Protein AF-A0A2R8AZM8-F1 (afdb_monomer)

Sequence (329 aa):
MWHAVDDGVVEADQLSRVIASFEKDDLIAIAQGFSEVEQPFSREVEIAMDALVATLVVDVIETANLWQPLLLKVLKRRPDLLETFDVERLTPSDAMDLISVASSPKTISNLMRRILSLPPSEDTSAKVAEHAELAFGRAIDLSISGGLAEGWEGMFKRMAGDILPHGIAMLAGDSDRAARGLSLLNFPMHGSPSATVWDEGLGDKVDDDLSWSRSTVDAYLLALCLRDEVAQRVPILVKTLPRLRYMAVNDILSPDARALLDKHLPSIGESWDLNKRMLKVLRRANRDAIDISTVISRLSLTEQELSYVFEEDDEKSNSFSLTRFFWPW

Mean predicted aligned error: 10.35 Å

pLDDT: mean 83.18, std 13.98, range [31.45, 95.88]

Radius of gyration: 30.64 Å; Cα contacts (8 Å, |Δi|>4): 350; chains: 1; bounding box: 77×32×99 Å

Nearest PDB structures (foldseek):
  8amz-assembly1_P  TM=2.548E-01  e=5.556E-01  Spinacia oleracea
  4g2v-assembly1_A  TM=2.244E-01  e=5.556E-01  Mus musculus
  4c0p-assembly3_C  TM=2.430E-01  e=1.081E+00  Homo sapiens
  4rxx-assembly1_A  TM=2.186E-01  e=2.019E+00  Homo sapiens

Secondary structure (DSSP, 8-state):
-HHHHHTT-S-HHHHHHHHHTS-HHHHHHHHHHHHT-PSPPPHHHHHHHHHHHHH--HHHHHHHT--HHHHHHHHHH-GGGGGTS-GGGS-HHHHHHHHTT--SHHHHHHHHHHHHTS---HHHHHHHHHTHHHHHHHHHHHHHTT-PPTTHHHHHHHTHHHHHHHHHHHTTT-HHHHHHHHHHTT---SSPPPHHHHHHHH---TT-TT-HHHHHHHHHHHHHHHHS-GGG-HHHHHHHHHHHHHHHHTT---HHHHHHHHHHSPP-TT---HHHHHHHHHHHHHHTT---HHHHHHH---HHHHHHHH--S-TT-----GGGSS---

Foldseek 3Di:
DVVCVVVVNADLVNLLVVLLPDDLVVLLVVQLVLQPDDDDDDPSNVSNLVSSLVNDAQVSCVVSVGDDVSSLVSCLVPVVRLLPHDLLPDDLVSLLVNCVRNPDPNSVLNSLLNNQLDADDPVSLVVCLVVVQSNLLSLLVCVLVVRGDPPQLVSLLVCVLVHQVPVLLSQADDLSSVLSSCVSNPLDQPNHDALVVNCVSHDDDPPCLADLSLLLSLLSSVLRCLVVDVQVPLVSLLRRVQSNLVCLVVVNHHPNSLVSLQVRFDDDPPDPRSNLSSLVSLLVCVVVVRDNVSNVVSNPDDPVSVCSSPDDPPPDDDDDDPVPPPDDD

Solvent-accessible surface area (backbone atoms only — not comparable to full-atom values): 18808 Å² total; per-residue (Å²): 115,70,73,47,46,78,74,66,75,53,50,72,69,56,54,30,53,55,55,63,67,52,52,70,69,54,51,25,54,50,52,42,54,61,56,70,58,76,82,82,74,54,73,65,56,48,53,52,50,51,33,45,48,75,60,65,49,55,70,43,54,64,71,41,64,50,45,67,71,60,46,50,55,31,45,68,75,39,38,78,46,52,72,78,46,74,57,85,79,48,53,58,70,54,34,56,62,45,48,80,56,41,83,45,73,70,35,39,50,50,34,44,46,48,42,48,47,39,68,71,46,74,70,58,47,55,53,42,58,79,39,39,65,68,42,48,58,43,48,36,54,23,51,76,71,70,46,46,27,70,65,48,50,69,49,43,40,73,41,32,80,77,33,55,88,63,44,47,70,75,24,38,81,39,47,61,54,29,29,47,44,37,55,38,29,61,61,63,75,77,94,48,78,54,39,64,60,48,55,68,36,34,59,84,67,93,90,43,80,81,42,46,31,35,36,29,45,35,30,51,45,50,45,33,25,65,73,70,43,55,78,89,34,49,74,56,45,48,62,34,47,42,46,49,45,57,28,54,78,69,72,58,52,25,72,66,17,48,53,45,41,68,71,60,44,62,86,60,80,93,58,91,49,64,60,60,26,55,43,48,54,52,23,52,39,44,76,71,70,35,89,49,65,72,39,54,73,65,51,76,66,53,73,70,53,49,46,61,34,69,58,70,94,57,98,80,67,83,82,81,75,75,79,67,80,83,57,88,130

Structure (mmCIF, N/CA/C/O backbone):
data_AF-A0A2R8AZM8-F1
#
_entry.id   AF-A0A2R8AZM8-F1
#
loop_
_atom_site.group_PDB
_atom_site.id
_atom_site.type_symbol
_atom_site.label_atom_id
_atom_site.label_alt_id
_atom_site.label_comp_id
_atom_site.label_asym_id
_atom_site.label_entity_id
_atom_site.label_seq_id
_atom_site.pdbx_PDB_ins_code
_atom_site.Cartn_x
_atom_site.Cartn_y
_atom_site.Cartn_z
_atom_site.occupancy
_atom_site.B_iso_or_equiv
_atom_site.auth_seq_id
_atom_site.auth_comp_id
_atom_site.auth_asym_id
_atom_site.auth_atom_id
_atom_site.pdbx_PDB_model_num
ATOM 1 N N . MET A 1 1 ? 31.591 3.231 -48.131 1.00 45.44 1 MET A N 1
ATOM 2 C CA . MET A 1 1 ? 30.291 3.829 -47.759 1.00 45.44 1 MET A CA 1
ATOM 3 C C . MET A 1 1 ? 30.498 5.185 -47.092 1.00 45.44 1 MET A C 1
ATOM 5 O O . MET A 1 1 ? 29.991 6.159 -47.617 1.00 45.44 1 MET A O 1
ATOM 9 N N . TRP A 1 2 ? 31.330 5.282 -46.049 1.00 42.66 2 TRP A N 1
ATOM 10 C CA . TRP A 1 2 ? 31.597 6.534 -45.318 1.00 42.66 2 TRP A CA 1
ATOM 11 C C . TRP A 1 2 ? 32.180 7.688 -46.160 1.00 42.66 2 TRP A C 1
ATOM 13 O O . TRP A 1 2 ? 31.681 8.801 -46.070 1.00 42.66 2 TRP A O 1
ATOM 23 N N . HIS A 1 3 ? 33.105 7.417 -47.091 1.00 42.06 3 HIS A N 1
ATOM 24 C CA . HIS A 1 3 ? 33.627 8.446 -48.012 1.00 42.06 3 HIS A CA 1
ATOM 25 C C . HIS A 1 3 ? 32.592 9.038 -48.990 1.00 42.06 3 HIS A C 1
ATOM 27 O O . HIS A 1 3 ? 32.802 10.125 -49.503 1.00 42.06 3 HIS A O 1
ATOM 33 N N . ALA A 1 4 ? 31.467 8.359 -49.252 1.00 48.62 4 ALA A N 1
ATOM 34 C CA . ALA A 1 4 ? 30.410 8.897 -50.119 1.00 48.62 4 ALA A CA 1
ATOM 35 C C . ALA A 1 4 ? 29.484 9.887 -49.384 1.00 48.62 4 ALA A C 1
ATOM 37 O O . ALA A 1 4 ? 28.744 10.634 -50.022 1.00 48.62 4 ALA A O 1
ATOM 38 N N . VAL A 1 5 ? 29.519 9.885 -48.048 1.00 45.94 5 VAL A N 1
ATOM 39 C CA . VAL A 1 5 ? 28.796 10.853 -47.214 1.00 45.94 5 VAL A CA 1
ATOM 40 C C . VAL A 1 5 ? 29.631 12.134 -47.040 1.00 45.94 5 VAL A C 1
ATOM 42 O O . VAL A 1 5 ? 29.060 13.219 -47.096 1.00 45.94 5 VAL A O 1
ATOM 45 N N . ASP A 1 6 ? 30.966 12.014 -46.957 1.00 42.25 6 ASP A N 1
ATOM 46 C CA . ASP A 1 6 ? 31.933 13.136 -46.912 1.00 42.25 6 ASP A CA 1
ATOM 47 C C . ASP A 1 6 ? 31.787 14.112 -48.100 1.00 42.25 6 ASP A C 1
ATOM 49 O O . ASP A 1 6 ? 31.860 15.328 -47.931 1.00 42.25 6 ASP A O 1
ATOM 53 N N . ASP A 1 7 ? 31.514 13.590 -49.300 1.00 49.97 7 ASP A N 1
ATOM 54 C CA . ASP A 1 7 ? 31.362 14.392 -50.524 1.00 49.97 7 ASP A CA 1
ATOM 55 C C . ASP A 1 7 ? 29.946 14.995 -50.700 1.00 49.97 7 ASP A C 1
ATOM 57 O O . ASP A 1 7 ? 29.653 15.615 -51.725 1.00 49.97 7 ASP A O 1
ATOM 61 N N . GLY A 1 8 ? 29.032 14.806 -49.737 1.00 49.78 8 GLY A N 1
ATOM 62 C CA . GLY A 1 8 ? 27.645 15.289 -49.819 1.00 49.78 8 GLY A CA 1
ATOM 63 C C . GLY A 1 8 ? 26.776 14.566 -50.859 1.00 49.78 8 GLY A C 1
ATOM 64 O O . GLY A 1 8 ? 25.727 15.077 -51.246 1.00 49.78 8 GLY A O 1
ATOM 65 N N . VAL A 1 9 ? 27.203 13.387 -51.327 1.00 53.59 9 VAL A N 1
ATOM 66 C CA . VAL A 1 9 ? 26.533 12.630 -52.402 1.00 53.59 9 VAL A CA 1
ATOM 67 C C . VAL A 1 9 ? 25.333 11.824 -51.887 1.00 53.59 9 VAL A C 1
ATOM 69 O O . VAL A 1 9 ? 24.416 11.536 -52.653 1.00 53.59 9 VAL A O 1
ATOM 72 N N . VAL A 1 10 ? 25.304 11.488 -50.594 1.00 56.34 10 VAL A N 1
ATOM 73 C CA . VAL A 1 10 ? 24.189 10.771 -49.955 1.00 56.34 10 VAL A CA 1
ATOM 74 C C . VAL A 1 10 ? 23.472 11.704 -48.984 1.00 56.34 10 VAL A C 1
ATOM 76 O O . VAL A 1 10 ? 23.992 12.039 -47.922 1.00 56.34 10 VAL A O 1
ATOM 79 N N . GLU A 1 11 ? 22.258 12.117 -49.341 1.00 69.00 11 GLU A N 1
ATOM 80 C CA . GLU A 1 11 ? 21.389 12.899 -48.457 1.00 69.00 11 GLU A CA 1
ATOM 81 C C . GLU A 1 11 ? 20.949 12.051 -47.247 1.00 69.00 11 GLU A C 1
ATOM 83 O O . GLU A 1 11 ? 20.749 10.839 -47.364 1.00 69.00 11 GLU A O 1
ATOM 88 N N . ALA A 1 12 ? 20.742 12.676 -46.082 1.00 67.94 12 ALA A N 1
ATOM 89 C CA . ALA A 1 12 ? 20.299 11.990 -44.857 1.00 67.94 12 ALA A CA 1
ATOM 90 C C . ALA A 1 12 ? 19.023 11.141 -45.069 1.00 67.94 12 ALA A C 1
ATOM 92 O O . ALA A 1 12 ? 18.870 10.063 -44.486 1.00 67.94 12 ALA A O 1
ATOM 93 N N . ASP A 1 13 ? 18.147 11.585 -45.973 1.00 72.06 13 ASP A N 1
ATOM 94 C CA . ASP A 1 13 ? 16.927 10.881 -46.372 1.00 72.06 13 ASP A CA 1
ATOM 95 C C . ASP A 1 13 ? 17.205 9.592 -47.155 1.00 72.06 13 ASP A C 1
ATOM 97 O O . ASP A 1 13 ? 16.451 8.624 -47.050 1.00 72.06 13 ASP A O 1
ATOM 101 N N . GLN A 1 14 ? 18.277 9.555 -47.949 1.00 76.94 14 GLN A N 1
ATOM 102 C CA . GLN A 1 14 ? 18.686 8.355 -48.679 1.00 76.94 14 GLN A CA 1
ATOM 103 C C . GLN A 1 14 ? 19.296 7.332 -47.725 1.00 76.94 14 GLN A C 1
ATOM 105 O O . GLN A 1 14 ? 18.947 6.154 -47.791 1.00 76.94 14 GLN A O 1
ATOM 110 N N . LEU A 1 15 ? 20.135 7.783 -46.788 1.00 77.19 15 LEU A N 1
ATOM 111 C CA . LEU A 1 15 ? 20.717 6.917 -45.763 1.00 77.19 15 LEU A CA 1
ATOM 112 C C . LEU A 1 15 ? 19.635 6.307 -44.860 1.00 77.19 15 LEU A C 1
ATOM 114 O O . LEU A 1 15 ? 19.667 5.110 -44.582 1.00 77.19 15 LEU A O 1
ATOM 118 N N . SER A 1 16 ? 18.627 7.101 -44.493 1.00 76.44 16 SER A N 1
ATOM 119 C CA . SER A 1 16 ? 17.466 6.630 -43.729 1.00 76.44 16 SER A CA 1
ATOM 120 C C . SER A 1 16 ? 16.678 5.549 -44.466 1.00 76.44 16 SER A C 1
ATOM 122 O O . SER A 1 16 ? 16.313 4.542 -43.864 1.00 76.44 16 SER A O 1
ATOM 124 N N . ARG A 1 17 ? 16.458 5.705 -45.780 1.00 80.88 17 ARG A N 1
ATOM 125 C CA . ARG A 1 17 ? 15.774 4.690 -46.602 1.00 80.88 17 ARG A CA 1
ATOM 126 C C . ARG A 1 17 ? 16.580 3.404 -46.745 1.00 80.88 17 ARG A C 1
ATOM 128 O O . ARG A 1 17 ? 15.990 2.331 -46.711 1.00 80.88 17 ARG A O 1
ATOM 135 N N . VAL A 1 18 ? 17.900 3.509 -46.903 1.00 83.25 18 VAL A N 1
ATOM 136 C CA . VAL A 1 18 ? 18.784 2.336 -46.975 1.00 83.25 18 VAL A CA 1
ATOM 137 C C . VAL A 1 18 ? 18.740 1.573 -45.655 1.00 83.25 18 VAL A C 1
ATOM 139 O O . VAL A 1 18 ? 18.489 0.372 -45.663 1.00 83.25 18 VAL A O 1
ATOM 142 N N . ILE A 1 19 ? 18.891 2.267 -44.525 1.00 83.12 19 ILE A N 1
ATOM 143 C CA . ILE A 1 19 ? 18.866 1.619 -43.210 1.00 83.12 19 ILE A CA 1
ATOM 144 C C . ILE A 1 19 ? 17.496 0.992 -42.923 1.00 83.12 19 ILE A C 1
ATOM 146 O O . ILE A 1 19 ? 17.429 -0.138 -42.454 1.00 83.12 19 ILE A O 1
ATOM 150 N N . ALA A 1 20 ? 16.404 1.664 -43.293 1.00 81.25 20 ALA A N 1
ATOM 151 C CA . ALA A 1 20 ? 15.051 1.125 -43.152 1.00 81.25 20 ALA A CA 1
ATOM 152 C C . ALA A 1 20 ? 14.772 -0.116 -44.022 1.00 81.25 20 ALA A C 1
ATOM 154 O O . ALA A 1 20 ? 13.778 -0.799 -43.787 1.00 81.25 20 ALA A O 1
ATOM 155 N N . SER A 1 21 ? 15.607 -0.395 -45.030 1.00 85.94 21 SER A N 1
ATOM 156 C CA . SER A 1 21 ? 15.470 -1.569 -45.901 1.00 85.94 21 SER A CA 1
ATOM 157 C C . SER A 1 21 ? 16.229 -2.805 -45.412 1.00 85.94 21 SER A C 1
ATOM 159 O O . SER A 1 21 ? 16.063 -3.871 -46.003 1.00 85.94 21 SER A O 1
ATOM 161 N N . PHE A 1 22 ? 17.049 -2.677 -44.362 1.00 87.56 22 PHE A N 1
ATOM 162 C CA . PHE A 1 22 ? 17.802 -3.798 -43.804 1.00 87.56 22 PHE A CA 1
ATOM 163 C C . PHE A 1 22 ? 16.902 -4.801 -43.084 1.00 87.56 22 PHE A C 1
ATOM 165 O O . PHE A 1 22 ? 15.913 -4.439 -42.440 1.00 87.56 22 PHE A O 1
ATOM 172 N N . GLU A 1 23 ? 17.276 -6.077 -43.173 1.00 88.56 23 GLU A N 1
ATOM 173 C CA . GLU A 1 23 ? 16.611 -7.138 -42.429 1.00 88.56 23 GLU A CA 1
ATOM 174 C C . GLU A 1 23 ? 16.994 -7.090 -40.942 1.00 88.56 23 GLU A C 1
ATOM 176 O O . GLU A 1 23 ? 17.932 -6.408 -40.522 1.00 88.56 23 GLU A O 1
ATOM 181 N N . LYS A 1 24 ? 16.249 -7.827 -40.111 1.00 85.75 24 LYS A N 1
ATOM 182 C CA . LYS A 1 24 ? 16.418 -7.823 -38.650 1.00 85.75 24 LYS A CA 1
ATOM 183 C C . LYS A 1 24 ? 17.858 -8.140 -38.227 1.00 85.75 24 LYS A C 1
ATOM 185 O O . LYS A 1 24 ? 18.397 -7.448 -37.367 1.00 85.75 24 LYS A O 1
ATOM 190 N N . ASP A 1 25 ? 18.470 -9.152 -38.838 1.00 87.25 25 ASP A N 1
ATOM 191 C CA . ASP A 1 25 ? 19.826 -9.600 -38.500 1.00 87.25 25 ASP A CA 1
ATOM 192 C C . ASP A 1 25 ? 20.888 -8.562 -38.893 1.00 87.25 25 ASP A C 1
ATOM 194 O O . ASP A 1 25 ? 21.834 -8.324 -38.138 1.00 87.25 25 ASP A O 1
ATOM 198 N N . ASP A 1 26 ? 20.684 -7.865 -40.014 1.00 87.25 26 ASP A N 1
ATOM 199 C CA . ASP A 1 26 ? 21.546 -6.765 -40.448 1.00 87.25 26 ASP A CA 1
ATOM 200 C C . ASP A 1 26 ? 21.452 -5.579 -39.480 1.00 87.25 26 ASP A C 1
ATOM 202 O O . ASP A 1 26 ? 22.470 -5.014 -39.081 1.00 87.25 26 ASP A O 1
ATOM 206 N N . LEU A 1 27 ? 20.239 -5.222 -39.040 1.00 86.19 27 LEU A N 1
ATOM 207 C CA . LEU A 1 27 ? 20.032 -4.161 -38.049 1.00 86.19 27 LEU A CA 1
ATOM 208 C C . LEU A 1 27 ? 20.695 -4.494 -36.706 1.00 86.19 27 LEU A C 1
ATOM 210 O O . LEU A 1 27 ? 21.279 -3.603 -36.085 1.00 86.19 27 LEU A O 1
ATOM 214 N N . ILE A 1 28 ? 20.648 -5.762 -36.273 1.00 85.69 28 ILE A N 1
ATOM 215 C CA . ILE A 1 28 ? 21.360 -6.239 -35.076 1.00 85.69 28 ILE A CA 1
ATOM 216 C C . ILE A 1 28 ? 22.870 -6.043 -35.253 1.00 85.69 28 ILE A C 1
ATOM 218 O O . ILE A 1 28 ? 23.504 -5.416 -34.401 1.00 85.69 28 ILE A O 1
ATOM 222 N N . ALA A 1 29 ? 23.437 -6.531 -36.360 1.00 85.38 29 ALA A N 1
ATOM 223 C CA . ALA A 1 29 ? 24.872 -6.454 -36.626 1.00 85.38 29 ALA A CA 1
ATOM 224 C C . ALA A 1 29 ? 25.366 -5.001 -36.714 1.00 85.38 29 ALA A C 1
ATOM 226 O O . ALA A 1 29 ? 26.401 -4.654 -36.143 1.00 85.38 29 ALA A O 1
ATOM 227 N N . ILE A 1 30 ? 24.601 -4.127 -37.375 1.00 84.12 30 ILE A N 1
ATOM 228 C CA . ILE A 1 30 ? 24.910 -2.697 -37.472 1.00 84.12 30 ILE A CA 1
ATOM 229 C C . ILE A 1 30 ? 24.894 -2.059 -36.079 1.00 84.12 30 ILE A C 1
ATOM 231 O O . ILE A 1 30 ? 25.837 -1.356 -35.716 1.00 84.12 30 ILE A O 1
ATOM 235 N N . ALA A 1 31 ? 23.861 -2.314 -35.272 1.00 84.25 31 ALA A N 1
ATOM 236 C CA . ALA A 1 31 ? 23.737 -1.720 -33.943 1.00 84.25 31 ALA A CA 1
ATOM 237 C C . ALA A 1 31 ? 24.830 -2.198 -32.964 1.00 84.25 31 ALA A C 1
ATOM 239 O O . ALA A 1 31 ? 25.309 -1.418 -32.134 1.00 84.25 31 ALA A O 1
ATOM 240 N N . GLN A 1 32 ? 25.273 -3.451 -33.099 1.00 83.69 32 GLN A N 1
ATOM 241 C CA . GLN A 1 32 ? 26.445 -3.973 -32.393 1.00 83.69 32 GLN A CA 1
ATOM 242 C C . GLN A 1 32 ? 27.726 -3.274 -32.852 1.00 83.69 32 GLN A C 1
ATOM 244 O O . GLN A 1 32 ? 28.472 -2.781 -32.011 1.00 83.69 32 GLN A O 1
ATOM 249 N N . GLY A 1 33 ? 27.927 -3.114 -34.163 1.00 82.25 33 GLY A N 1
ATOM 250 C CA . GLY A 1 33 ? 29.081 -2.393 -34.705 1.00 82.25 33 GLY A CA 1
ATOM 251 C C . GLY A 1 33 ? 29.178 -0.949 -34.204 1.00 82.25 33 GLY A C 1
ATOM 252 O O . GLY A 1 33 ? 30.255 -0.499 -33.829 1.00 82.25 33 GLY A O 1
ATOM 253 N N . PHE A 1 34 ? 28.055 -0.229 -34.102 1.00 78.62 34 PHE A N 1
ATOM 254 C CA . PHE A 1 34 ? 28.034 1.118 -33.508 1.00 78.62 34 PHE A CA 1
ATOM 255 C C . PHE A 1 34 ? 28.362 1.135 -32.010 1.00 78.62 34 PHE A C 1
ATOM 257 O O . PHE A 1 34 ? 28.825 2.157 -31.507 1.00 78.62 34 PHE A O 1
ATOM 264 N N . SER A 1 35 ? 28.134 0.031 -31.296 1.00 72.19 35 SER A N 1
ATOM 265 C CA . SER A 1 35 ? 28.469 -0.083 -29.872 1.00 72.19 35 SER A CA 1
ATOM 266 C C . SER A 1 35 ? 29.979 -0.225 -29.630 1.00 72.19 35 SER A C 1
ATOM 268 O O . SER A 1 35 ? 30.433 0.015 -28.515 1.00 72.19 35 SER A O 1
ATOM 270 N N . GLU A 1 36 ? 30.755 -0.582 -30.658 1.00 73.31 36 GLU A N 1
ATOM 271 C CA . GLU A 1 36 ? 32.216 -0.751 -30.594 1.00 73.31 36 GLU A CA 1
ATOM 272 C C . GLU A 1 36 ? 32.995 0.526 -30.960 1.00 73.31 36 GLU A C 1
ATOM 274 O O . GLU A 1 36 ? 34.213 0.583 -30.792 1.00 73.31 36 GLU A O 1
ATOM 279 N N . VAL A 1 37 ? 32.317 1.562 -31.463 1.00 71.69 37 VAL A N 1
ATOM 280 C CA . VAL A 1 37 ? 32.961 2.809 -31.896 1.00 71.69 37 VAL A CA 1
ATOM 281 C C . VAL A 1 37 ? 33.128 3.760 -30.704 1.00 71.69 37 VAL A C 1
ATOM 283 O O . VAL A 1 37 ? 32.147 4.263 -30.155 1.00 71.69 37 VAL A O 1
ATOM 286 N N . GLU A 1 38 ? 34.375 4.046 -30.319 1.00 58.66 38 GLU A N 1
ATOM 287 C CA . GLU A 1 38 ? 34.693 5.041 -29.285 1.00 58.66 38 GLU A CA 1
ATOM 288 C C . GLU A 1 38 ? 34.378 6.474 -29.759 1.00 58.66 38 GLU A C 1
ATOM 290 O O . GLU A 1 38 ? 34.700 6.872 -30.879 1.00 58.66 38 GLU A O 1
ATOM 295 N N . GLN A 1 39 ? 33.743 7.267 -28.891 1.00 68.69 39 GLN A N 1
ATOM 296 C CA . GLN A 1 39 ? 33.437 8.679 -29.145 1.00 68.69 39 GLN A CA 1
ATOM 297 C C . GLN A 1 39 ? 34.709 9.553 -29.183 1.00 68.69 39 GLN A C 1
ATOM 299 O O . GLN A 1 39 ? 35.669 9.252 -28.470 1.00 68.69 39 GLN A O 1
ATOM 304 N N . PRO A 1 40 ? 34.711 10.686 -29.925 1.00 57.47 40 PRO A N 1
ATOM 305 C CA . PRO A 1 40 ? 33.567 11.350 -30.567 1.00 57.47 40 PRO A CA 1
ATOM 306 C C . PRO A 1 40 ? 33.241 10.842 -31.979 1.00 57.47 40 PRO A C 1
ATOM 308 O O . PRO A 1 40 ? 34.124 10.521 -32.769 1.00 57.47 40 PRO A O 1
ATOM 311 N N . PHE A 1 41 ? 31.947 10.832 -32.310 1.00 69.81 41 PHE A N 1
ATOM 312 C CA . PHE A 1 41 ? 31.459 10.466 -33.639 1.00 69.81 41 PHE A CA 1
ATOM 313 C C . PHE A 1 41 ? 31.668 11.599 -34.650 1.00 69.81 41 PHE A C 1
ATOM 315 O O . PHE A 1 41 ? 31.554 12.777 -34.310 1.00 69.81 41 PHE A O 1
ATOM 322 N N . SER A 1 42 ? 31.936 11.247 -35.911 1.00 77.88 42 SER A N 1
ATOM 323 C CA . SER A 1 42 ? 31.815 12.206 -37.011 1.00 77.88 42 SER A CA 1
ATOM 324 C C . SER A 1 42 ? 30.335 12.514 -37.281 1.00 77.88 42 SER A C 1
ATOM 326 O O . SER A 1 42 ? 29.448 11.736 -36.915 1.00 77.88 42 SER A O 1
ATOM 328 N N . ARG A 1 43 ? 30.047 13.636 -37.947 1.00 77.62 43 ARG A N 1
ATOM 329 C CA . ARG A 1 43 ? 28.672 14.063 -38.266 1.00 77.62 43 ARG A CA 1
ATOM 330 C C . ARG A 1 43 ? 27.902 12.996 -39.056 1.00 77.62 43 ARG A C 1
ATOM 332 O O . ARG A 1 43 ? 26.701 12.821 -38.884 1.00 77.62 43 ARG A O 1
ATOM 339 N N . GLU A 1 44 ? 28.588 12.265 -39.916 1.00 73.06 44 GLU A N 1
ATOM 340 C CA . GLU A 1 44 ? 28.041 11.226 -40.788 1.00 73.06 44 GLU A CA 1
ATOM 341 C C . GLU A 1 44 ? 27.632 9.996 -39.975 1.00 73.06 44 GLU A C 1
ATOM 343 O O . GLU A 1 44 ? 26.567 9.418 -40.198 1.00 73.06 44 GLU A O 1
ATOM 348 N N . VAL A 1 45 ? 28.461 9.632 -38.993 1.00 76.00 45 VAL A N 1
ATOM 349 C CA . VAL A 1 45 ? 28.181 8.566 -38.026 1.00 76.00 45 VAL A CA 1
ATOM 350 C C . VAL A 1 45 ? 26.983 8.951 -37.156 1.00 76.00 45 VAL A C 1
ATOM 352 O O . VAL A 1 45 ? 26.143 8.098 -36.877 1.00 76.00 45 VAL A O 1
ATOM 355 N N . GLU A 1 46 ? 26.828 10.231 -36.801 1.00 80.25 46 GLU A N 1
ATOM 356 C CA . GLU A 1 46 ? 25.629 10.719 -36.108 1.00 80.25 46 GLU A CA 1
ATOM 357 C C . GLU A 1 46 ? 24.363 10.615 -36.968 1.00 80.25 46 GLU A C 1
ATOM 359 O O . GLU A 1 46 ? 23.354 10.111 -36.479 1.00 80.25 46 GLU A O 1
ATOM 364 N N . ILE A 1 47 ? 24.406 11.017 -38.245 1.00 81.19 47 ILE A N 1
ATOM 365 C CA . ILE A 1 47 ? 23.257 10.894 -39.164 1.00 81.19 47 ILE A CA 1
ATOM 366 C C . ILE A 1 47 ? 22.879 9.418 -39.361 1.00 81.19 47 ILE A C 1
ATOM 368 O O . ILE A 1 47 ? 21.699 9.067 -39.313 1.00 81.19 47 ILE A O 1
ATOM 372 N N . ALA A 1 48 ? 23.868 8.538 -39.539 1.00 80.31 48 ALA A N 1
ATOM 373 C CA . ALA A 1 48 ? 23.650 7.099 -39.676 1.00 80.31 48 ALA A CA 1
ATOM 374 C C . ALA A 1 48 ? 23.048 6.489 -38.403 1.00 80.31 48 ALA A C 1
ATOM 376 O O . ALA A 1 48 ? 22.082 5.729 -38.471 1.00 80.31 48 ALA A O 1
ATOM 377 N N . MET A 1 49 ? 23.581 6.858 -37.237 1.00 83.44 49 MET A N 1
ATOM 378 C CA . MET A 1 49 ? 23.055 6.438 -35.940 1.00 83.44 49 MET A CA 1
ATOM 379 C C . MET A 1 49 ? 21.624 6.946 -35.736 1.00 83.44 49 MET A C 1
ATOM 381 O O . MET A 1 49 ? 20.791 6.231 -35.191 1.00 83.44 49 MET A O 1
ATOM 385 N N . ASP A 1 50 ? 21.310 8.159 -36.181 1.00 83.88 50 ASP A N 1
ATOM 386 C CA . ASP A 1 50 ? 19.976 8.738 -36.056 1.00 83.88 50 ASP A CA 1
ATOM 387 C C . ASP A 1 50 ? 18.944 8.008 -36.927 1.00 83.88 50 ASP A C 1
ATOM 389 O O . ASP A 1 50 ? 17.851 7.690 -36.448 1.00 83.88 50 ASP A O 1
ATOM 393 N N . ALA A 1 51 ? 19.321 7.667 -38.159 1.00 84.94 51 ALA A N 1
ATOM 394 C CA . ALA A 1 51 ? 18.534 6.829 -39.056 1.00 84.94 51 ALA A CA 1
ATOM 395 C C . ALA A 1 51 ? 18.338 5.402 -38.510 1.00 84.94 51 ALA A C 1
ATOM 397 O O . ALA A 1 51 ? 17.232 4.858 -38.561 1.00 84.94 51 ALA A O 1
ATOM 398 N N . LEU A 1 52 ? 19.385 4.809 -37.929 1.00 86.06 52 LEU A N 1
ATOM 399 C CA . LEU A 1 52 ? 19.296 3.514 -37.258 1.00 86.06 52 LEU A CA 1
ATOM 400 C C . LEU A 1 52 ? 18.331 3.576 -36.074 1.00 86.06 52 LEU A C 1
ATOM 402 O O . LEU A 1 52 ? 17.380 2.807 -36.015 1.00 86.06 52 LEU A O 1
ATOM 406 N N . VAL A 1 53 ? 18.498 4.542 -35.171 1.00 87.00 53 VAL A N 1
ATOM 407 C CA . VAL A 1 53 ? 17.612 4.733 -34.012 1.00 87.00 53 VAL A CA 1
ATOM 408 C C . VAL A 1 53 ? 16.139 4.830 -34.432 1.00 87.00 53 VAL A C 1
ATOM 410 O O . VAL A 1 53 ? 15.273 4.283 -33.754 1.00 87.00 53 VAL A O 1
ATOM 413 N N . ALA A 1 54 ? 15.844 5.488 -35.555 1.00 85.62 54 ALA A N 1
ATOM 414 C CA . ALA A 1 54 ? 14.479 5.625 -36.056 1.00 85.62 54 ALA A CA 1
ATOM 415 C C . ALA A 1 54 ? 13.859 4.304 -36.554 1.00 85.62 54 ALA A C 1
ATOM 417 O O . ALA A 1 54 ? 12.633 4.201 -36.592 1.00 85.62 54 ALA A O 1
ATOM 418 N N . THR A 1 55 ? 14.671 3.309 -36.917 1.00 86.50 55 THR A N 1
ATOM 419 C CA . THR A 1 55 ? 14.230 2.048 -37.547 1.00 86.50 55 THR A CA 1
ATOM 420 C C . THR A 1 55 ? 14.230 0.852 -36.596 1.00 86.50 55 THR A C 1
ATOM 422 O O . THR A 1 55 ? 13.555 -0.140 -36.869 1.00 86.50 55 THR A O 1
ATOM 425 N N . LEU A 1 56 ? 14.927 0.945 -35.460 1.00 87.00 56 LEU A N 1
ATOM 426 C CA . LEU A 1 56 ? 14.996 -0.131 -34.473 1.00 87.00 56 LEU A CA 1
ATOM 427 C C . LEU A 1 56 ? 13.628 -0.451 -33.844 1.00 87.00 56 LEU A C 1
ATOM 429 O O . LEU A 1 56 ? 12.821 0.430 -33.542 1.00 87.00 56 LEU A O 1
ATOM 433 N N . VAL A 1 57 ? 13.407 -1.744 -33.606 1.00 87.06 57 VAL A N 1
ATOM 434 C CA . VAL A 1 57 ? 12.238 -2.311 -32.916 1.00 87.06 57 VAL A CA 1
ATOM 435 C C . VAL A 1 57 ? 12.679 -3.048 -31.649 1.00 87.06 57 VAL A C 1
ATOM 437 O O . VAL A 1 57 ? 13.847 -3.429 -31.542 1.00 87.06 57 VAL A O 1
ATOM 440 N N . VAL A 1 58 ? 11.759 -3.276 -30.701 1.00 85.12 58 VAL A N 1
ATOM 441 C CA . VAL A 1 58 ? 12.078 -3.865 -29.381 1.00 85.12 58 VAL A CA 1
ATOM 442 C C . VAL A 1 58 ? 12.852 -5.173 -29.495 1.00 85.12 58 VAL A C 1
ATOM 444 O O . VAL A 1 58 ? 13.917 -5.280 -28.898 1.00 85.12 58 VAL A O 1
ATOM 447 N N . ASP A 1 59 ? 12.413 -6.107 -30.340 1.00 85.31 59 ASP A N 1
ATOM 448 C CA . ASP A 1 59 ? 13.120 -7.376 -30.523 1.00 85.31 59 ASP A CA 1
ATOM 449 C C . ASP A 1 59 ? 14.598 -7.209 -30.912 1.00 85.31 59 ASP A C 1
ATOM 451 O O . ASP A 1 59 ? 15.452 -7.975 -30.468 1.00 85.31 59 ASP A O 1
ATOM 455 N N . VAL A 1 60 ? 14.902 -6.243 -31.788 1.00 84.31 60 VAL A N 1
ATOM 456 C CA . VAL A 1 60 ? 16.275 -5.978 -32.244 1.00 84.31 60 VAL A CA 1
ATOM 457 C C . VAL A 1 60 ? 17.088 -5.412 -31.091 1.00 84.31 60 VAL A C 1
ATOM 459 O O . VAL A 1 60 ? 18.195 -5.877 -30.842 1.00 84.31 60 VAL A O 1
ATOM 462 N N . ILE A 1 61 ? 16.525 -4.449 -30.362 1.00 85.00 61 ILE A N 1
ATOM 463 C CA . ILE A 1 61 ? 17.164 -3.811 -29.205 1.00 85.00 61 ILE A CA 1
ATOM 464 C C . ILE A 1 61 ? 17.483 -4.849 -28.125 1.00 85.00 61 ILE A C 1
ATOM 466 O O . ILE A 1 61 ? 18.584 -4.859 -27.565 1.00 85.00 61 ILE A O 1
ATOM 470 N N . GLU A 1 62 ? 16.528 -5.735 -27.847 1.00 83.81 62 GLU A N 1
ATOM 471 C CA . GLU A 1 62 ? 16.672 -6.761 -26.826 1.00 83.81 62 GLU A CA 1
ATOM 472 C C . GLU A 1 62 ? 17.716 -7.806 -27.226 1.00 83.81 62 GLU A C 1
ATOM 474 O O . GLU A 1 62 ? 18.617 -8.087 -26.434 1.00 83.81 62 GLU A O 1
ATOM 479 N N . THR A 1 63 ? 17.666 -8.288 -28.473 1.00 84.38 63 THR A N 1
ATOM 480 C CA . THR A 1 63 ? 18.589 -9.309 -29.000 1.00 84.38 63 THR A CA 1
ATOM 481 C C . THR A 1 63 ? 20.014 -8.781 -29.164 1.00 84.38 63 THR A C 1
ATOM 483 O O . THR A 1 63 ? 20.977 -9.485 -28.865 1.00 84.38 63 THR A O 1
ATOM 486 N N . ALA A 1 64 ? 20.171 -7.538 -29.622 1.00 79.81 64 ALA A N 1
ATOM 487 C CA . ALA A 1 64 ? 21.478 -6.973 -29.944 1.00 79.81 64 ALA A CA 1
ATOM 488 C C . ALA A 1 64 ? 22.345 -6.687 -28.709 1.00 79.81 64 ALA A C 1
ATOM 490 O O . ALA A 1 64 ? 23.545 -6.478 -28.866 1.00 79.81 64 ALA A O 1
ATOM 491 N N . ASN A 1 65 ? 21.767 -6.693 -27.498 1.00 78.88 65 ASN A N 1
ATOM 492 C CA . ASN A 1 65 ? 22.449 -6.312 -26.258 1.00 78.88 65 ASN A CA 1
ATOM 493 C C . ASN A 1 65 ? 23.190 -4.973 -26.385 1.00 78.88 65 ASN A C 1
ATOM 495 O O . ASN A 1 65 ? 24.366 -4.862 -26.048 1.00 78.88 65 ASN A O 1
ATOM 499 N N . LEU A 1 66 ? 22.475 -3.962 -26.891 1.00 81.38 66 LEU A N 1
ATOM 500 C CA . LEU A 1 66 ? 23.039 -2.641 -27.158 1.00 81.38 66 LEU A CA 1
ATOM 501 C C . LEU A 1 66 ? 23.759 -2.060 -25.939 1.00 81.38 66 LEU A C 1
ATOM 503 O O . LEU A 1 66 ? 23.293 -2.185 -24.803 1.00 81.38 66 LEU A O 1
ATOM 507 N N . TRP A 1 67 ? 24.858 -1.356 -26.204 1.00 84.19 67 TRP A N 1
ATOM 508 C CA . TRP A 1 67 ? 25.544 -0.557 -25.198 1.00 84.19 67 TRP A CA 1
ATOM 509 C C . TRP A 1 67 ? 24.609 0.516 -24.610 1.00 84.19 67 TRP A C 1
ATOM 511 O O . TRP A 1 67 ? 23.823 1.137 -25.333 1.00 84.19 67 TRP A O 1
ATOM 521 N N . GLN A 1 68 ? 24.689 0.735 -23.291 1.00 84.69 68 GLN A N 1
ATOM 522 C CA . GLN A 1 68 ? 23.670 1.469 -22.526 1.00 84.69 68 GLN A CA 1
ATOM 523 C C . GLN A 1 68 ? 23.339 2.865 -23.091 1.00 84.69 68 GLN A C 1
ATOM 525 O O . GLN A 1 68 ? 22.163 3.157 -23.296 1.00 84.69 68 GLN A O 1
ATOM 530 N N . PRO A 1 69 ? 24.306 3.735 -23.432 1.00 84.69 69 PRO A N 1
ATOM 531 C CA . PRO A 1 69 ? 24.008 5.047 -24.007 1.00 84.69 69 PRO A CA 1
ATOM 532 C C . PRO A 1 69 ? 23.267 4.991 -25.348 1.00 84.69 69 PRO A C 1
ATOM 534 O O . PRO A 1 69 ? 22.401 5.833 -25.595 1.00 84.69 69 PRO A O 1
ATOM 537 N N . LEU A 1 70 ? 23.552 3.996 -26.199 1.00 83.62 70 LEU A N 1
ATOM 538 C CA . LEU A 1 70 ? 22.825 3.808 -27.457 1.00 83.62 70 LEU A CA 1
ATOM 539 C C . LEU A 1 70 ? 21.390 3.344 -27.184 1.00 83.62 70 LEU A C 1
ATOM 541 O O . LEU A 1 70 ? 20.456 3.915 -27.745 1.00 83.62 70 LEU A O 1
ATOM 545 N N . LEU A 1 71 ? 21.207 2.385 -26.270 1.00 88.56 71 LEU A N 1
ATOM 546 C CA . LEU A 1 71 ? 19.887 1.945 -25.811 1.00 88.56 71 LEU A CA 1
ATOM 547 C C . LEU A 1 71 ? 19.038 3.133 -25.328 1.00 88.56 71 LEU A C 1
ATOM 549 O O . LEU A 1 71 ? 17.907 3.312 -25.778 1.00 88.56 71 LEU A O 1
ATOM 553 N N . LEU A 1 72 ? 19.592 3.989 -24.467 1.00 89.50 72 LEU A N 1
ATOM 554 C CA . LEU A 1 72 ? 18.880 5.161 -23.950 1.00 89.50 72 LEU A CA 1
ATOM 555 C C . LEU A 1 72 ? 18.563 6.177 -25.044 1.00 89.50 72 LEU A C 1
ATOM 557 O O . LEU A 1 72 ? 17.474 6.749 -25.042 1.00 89.50 72 LEU A O 1
ATOM 561 N N . LYS A 1 73 ? 19.479 6.394 -25.997 1.00 88.62 73 LYS A N 1
ATOM 562 C CA . LYS A 1 73 ? 19.229 7.275 -27.146 1.00 88.62 73 LYS A CA 1
ATOM 563 C C . LYS A 1 73 ? 18.052 6.765 -27.983 1.00 88.62 73 LYS A C 1
ATOM 565 O O . LYS A 1 73 ? 17.227 7.574 -28.411 1.00 88.62 73 LYS A O 1
ATOM 570 N N . VAL A 1 74 ? 17.950 5.447 -28.170 1.00 89.81 74 VAL A N 1
ATOM 571 C CA . VAL A 1 74 ? 16.820 4.814 -28.864 1.00 89.81 74 VAL A CA 1
ATOM 572 C C . VAL A 1 74 ? 15.523 5.024 -28.094 1.00 89.81 74 VAL A C 1
ATOM 574 O O . VAL A 1 74 ? 14.590 5.615 -28.632 1.00 89.81 74 VAL A O 1
ATOM 577 N N . LEU A 1 75 ? 15.484 4.629 -26.821 1.00 91.50 75 LEU A N 1
ATOM 578 C CA . LEU A 1 75 ? 14.274 4.706 -25.998 1.00 91.50 75 LEU A CA 1
ATOM 579 C C . LEU A 1 75 ? 13.779 6.149 -25.792 1.00 91.50 75 LEU A C 1
ATOM 581 O O . LEU A 1 75 ? 12.573 6.382 -25.774 1.00 91.50 75 LEU A O 1
ATOM 585 N N . LYS A 1 76 ? 14.683 7.137 -25.706 1.00 91.31 76 LYS A N 1
ATOM 586 C CA . LYS A 1 76 ? 14.312 8.562 -25.615 1.00 91.31 76 LYS A CA 1
ATOM 587 C C . LYS A 1 76 ? 13.686 9.101 -26.904 1.00 91.31 76 LYS A C 1
ATOM 589 O O . LYS A 1 76 ? 12.812 9.960 -26.838 1.00 91.31 76 LYS A O 1
ATOM 594 N N . ARG A 1 77 ? 14.123 8.626 -28.075 1.00 88.81 77 ARG A N 1
ATOM 595 C CA . ARG A 1 77 ? 13.578 9.060 -29.377 1.00 88.81 77 ARG A CA 1
ATOM 596 C C . ARG A 1 77 ? 12.349 8.281 -29.819 1.00 88.81 77 ARG A C 1
ATOM 598 O O . ARG A 1 77 ? 11.551 8.801 -30.592 1.00 88.81 77 ARG A O 1
ATOM 605 N N . ARG A 1 78 ? 12.217 7.046 -29.347 1.00 88.31 78 ARG A N 1
ATOM 606 C CA . ARG A 1 78 ? 11.120 6.131 -29.654 1.00 88.31 78 ARG A CA 1
ATOM 607 C C . ARG A 1 78 ? 10.458 5.670 -28.350 1.00 88.31 78 ARG A C 1
ATOM 609 O O . ARG A 1 78 ? 10.577 4.501 -27.980 1.00 88.31 78 ARG A O 1
ATOM 616 N N . PRO A 1 79 ? 9.780 6.581 -27.621 1.00 87.81 79 PRO A N 1
ATOM 617 C CA . PRO A 1 79 ? 9.151 6.254 -26.341 1.00 87.81 79 PRO A CA 1
ATOM 618 C C . PRO A 1 79 ? 8.013 5.234 -26.484 1.00 87.81 79 PRO A C 1
ATOM 620 O O . PRO A 1 79 ? 7.638 4.603 -25.499 1.00 87.81 79 PRO A O 1
ATOM 623 N N . ASP A 1 80 ? 7.493 5.032 -27.699 1.00 88.12 80 ASP A N 1
ATOM 624 C CA . ASP A 1 80 ? 6.543 3.970 -28.037 1.00 88.12 80 ASP A CA 1
ATOM 625 C C . ASP A 1 80 ? 7.099 2.564 -27.756 1.00 88.12 80 ASP A C 1
ATOM 627 O O . ASP A 1 80 ? 6.356 1.668 -27.364 1.00 88.12 80 ASP A O 1
ATOM 631 N N . LEU A 1 81 ? 8.417 2.379 -27.865 1.00 89.50 81 LEU A N 1
ATOM 632 C CA . LEU A 1 81 ? 9.073 1.093 -27.616 1.00 89.50 81 LEU A CA 1
ATOM 633 C C . LEU A 1 81 ? 9.086 0.704 -26.132 1.00 89.50 81 LEU A C 1
ATOM 635 O O . LEU A 1 81 ? 9.193 -0.476 -25.801 1.00 89.50 81 LEU A O 1
ATOM 639 N N . LEU A 1 82 ? 8.939 1.673 -25.223 1.00 89.69 82 LEU A N 1
ATOM 640 C CA . LEU A 1 82 ? 8.952 1.422 -23.781 1.00 89.69 82 LEU A CA 1
ATOM 641 C C . LEU A 1 82 ? 7.754 0.588 -23.298 1.00 89.69 82 LEU A C 1
ATOM 643 O O . LEU A 1 82 ? 7.782 0.070 -22.184 1.00 89.69 82 LEU A O 1
ATOM 647 N N . GLU A 1 83 ? 6.696 0.456 -24.102 1.00 86.88 83 GLU A N 1
ATOM 648 C CA . GLU A 1 83 ? 5.509 -0.313 -23.711 1.00 86.88 83 GLU A CA 1
ATOM 649 C C . GLU A 1 83 ? 5.755 -1.822 -23.641 1.00 86.88 83 GLU A C 1
ATOM 651 O O . GLU A 1 83 ? 5.097 -2.515 -22.854 1.00 86.88 83 GLU A O 1
ATOM 656 N N . THR A 1 84 ? 6.674 -2.322 -24.468 1.00 88.12 84 THR A N 1
ATOM 657 C CA . THR A 1 84 ? 7.005 -3.748 -24.585 1.00 88.12 84 THR A CA 1
ATOM 658 C C . THR A 1 84 ? 8.440 -4.066 -24.185 1.00 88.12 84 THR A C 1
ATOM 660 O O . THR A 1 84 ? 8.761 -5.238 -24.047 1.00 88.12 84 THR A O 1
ATOM 663 N N . PHE A 1 85 ? 9.283 -3.051 -23.992 1.00 89.62 85 PHE A N 1
ATOM 664 C CA . PHE A 1 85 ? 10.674 -3.215 -23.582 1.00 89.62 85 PHE A CA 1
ATOM 665 C C . PHE A 1 85 ? 10.811 -3.766 -22.154 1.00 89.62 85 PHE A C 1
ATOM 667 O O . PHE A 1 85 ? 10.129 -3.310 -21.227 1.00 89.62 85 PHE A O 1
ATOM 674 N N . ASP A 1 86 ? 11.756 -4.687 -21.958 1.00 88.38 86 ASP A N 1
ATOM 675 C CA . ASP A 1 86 ? 12.130 -5.177 -20.632 1.00 88.38 86 ASP A CA 1
ATOM 676 C C . ASP A 1 86 ? 12.879 -4.122 -19.791 1.00 88.38 86 ASP A C 1
ATOM 678 O O . ASP A 1 86 ? 14.105 -3.964 -19.840 1.00 88.38 86 ASP A O 1
ATOM 682 N N . VAL A 1 87 ? 12.120 -3.414 -18.950 1.00 89.44 87 VAL A N 1
ATOM 683 C CA . VAL A 1 87 ? 12.634 -2.385 -18.032 1.00 89.44 87 VAL A CA 1
ATOM 684 C C . VAL A 1 87 ? 13.624 -2.915 -16.988 1.00 89.44 87 VAL A C 1
ATOM 686 O O . VAL A 1 87 ? 14.336 -2.110 -16.388 1.00 89.44 87 VAL A O 1
ATOM 689 N N . GLU A 1 88 ? 13.729 -4.231 -16.769 1.00 88.00 88 GLU A N 1
ATOM 690 C CA . GLU A 1 88 ? 14.692 -4.807 -15.816 1.00 88.00 88 GLU A CA 1
ATOM 691 C C . GLU A 1 88 ? 16.152 -4.599 -16.248 1.00 88.00 88 GLU A C 1
ATOM 693 O O . GLU A 1 88 ? 17.069 -4.663 -15.427 1.00 88.00 88 GLU A O 1
ATOM 698 N N . ARG A 1 89 ? 16.383 -4.268 -17.521 1.00 86.25 89 ARG A N 1
ATOM 699 C CA . ARG A 1 89 ? 17.708 -3.919 -18.051 1.00 86.25 89 ARG A CA 1
ATOM 700 C C . ARG A 1 89 ? 18.152 -2.494 -17.721 1.00 86.25 89 ARG A C 1
ATOM 702 O O . ARG A 1 89 ? 19.305 -2.142 -17.959 1.00 86.25 89 ARG A O 1
ATOM 709 N N . LEU A 1 90 ? 17.254 -1.659 -17.200 1.00 89.88 90 LEU A N 1
ATOM 710 C CA . LEU A 1 90 ? 17.545 -0.261 -16.894 1.00 89.88 90 LEU A CA 1
ATOM 711 C C . LEU A 1 90 ? 18.155 -0.122 -15.500 1.00 89.88 90 LEU A C 1
ATOM 713 O O . LEU A 1 90 ? 17.736 -0.789 -14.543 1.00 89.88 90 LEU A O 1
ATOM 717 N N . THR A 1 91 ? 19.123 0.785 -15.377 1.00 88.69 91 THR A N 1
ATOM 718 C CA . THR A 1 91 ? 19.541 1.303 -14.070 1.00 88.69 91 THR A CA 1
ATOM 719 C C . THR A 1 91 ? 18.470 2.263 -13.522 1.00 88.69 91 THR A C 1
ATOM 721 O O . THR A 1 91 ? 17.614 2.725 -14.284 1.00 88.69 91 THR A O 1
ATOM 724 N N . PRO A 1 92 ? 18.476 2.601 -12.217 1.00 84.12 92 PRO A N 1
ATOM 725 C CA . PRO A 1 92 ? 17.524 3.566 -11.670 1.00 84.12 92 PRO A CA 1
ATOM 726 C C . PRO A 1 92 ? 17.581 4.923 -12.376 1.00 84.12 92 PRO A C 1
ATOM 728 O O . PRO A 1 92 ? 16.537 5.464 -12.720 1.00 84.12 92 PRO A O 1
ATOM 731 N N . SER A 1 93 ? 18.783 5.449 -12.640 1.00 86.19 93 SER A N 1
ATOM 732 C CA . SER A 1 93 ? 18.965 6.729 -13.340 1.00 86.19 93 SER A CA 1
ATOM 733 C C . SER A 1 93 ? 18.387 6.692 -14.751 1.00 86.19 93 SER A C 1
ATOM 735 O O . SER A 1 93 ? 17.745 7.642 -15.186 1.00 86.19 93 SER A O 1
ATOM 737 N N . ASP A 1 94 ? 18.535 5.565 -15.442 1.00 90.69 94 ASP A N 1
ATOM 738 C CA . ASP A 1 94 ? 18.000 5.396 -16.789 1.00 90.69 94 ASP A CA 1
ATOM 739 C C . ASP A 1 94 ? 16.473 5.361 -16.791 1.00 90.69 94 ASP A C 1
ATOM 741 O O . ASP A 1 94 ? 15.827 6.028 -17.599 1.00 90.69 94 ASP A O 1
ATOM 745 N N . ALA A 1 95 ? 15.883 4.601 -15.864 1.00 90.56 95 ALA A N 1
ATOM 746 C CA . ALA A 1 95 ? 14.435 4.530 -15.721 1.00 90.56 95 ALA A CA 1
ATOM 747 C C . ALA A 1 95 ? 13.840 5.906 -15.381 1.00 90.56 95 ALA A C 1
ATOM 749 O O . ALA A 1 95 ? 12.798 6.282 -15.915 1.00 90.56 95 ALA A O 1
ATOM 750 N N . MET A 1 96 ? 14.534 6.676 -14.544 1.00 86.94 96 MET A N 1
ATOM 751 C CA . MET A 1 96 ? 14.169 8.039 -14.156 1.00 86.94 96 MET A CA 1
ATOM 752 C C . MET A 1 96 ? 14.194 9.014 -15.328 1.00 86.94 96 MET A C 1
ATOM 754 O O . MET A 1 96 ? 13.227 9.747 -15.548 1.00 86.94 96 MET A O 1
ATOM 758 N N . ASP A 1 97 ? 15.268 8.982 -16.111 1.00 88.12 97 ASP A N 1
ATOM 759 C CA . ASP A 1 97 ? 15.394 9.765 -17.335 1.00 88.12 97 ASP A CA 1
ATOM 760 C C . ASP A 1 97 ? 14.240 9.470 -18.301 1.00 88.12 97 ASP A C 1
ATOM 762 O O . ASP A 1 97 ? 13.674 10.379 -18.915 1.00 88.12 97 ASP A O 1
ATOM 766 N N . LEU A 1 98 ? 13.861 8.195 -18.411 1.00 91.75 98 LEU A N 1
ATOM 767 C CA . LEU A 1 98 ? 12.826 7.729 -19.327 1.00 91.75 98 LEU A CA 1
ATOM 768 C C . LEU A 1 98 ? 11.400 8.062 -18.868 1.00 91.75 98 LEU A C 1
ATOM 770 O O . LEU A 1 98 ? 10.516 8.182 -19.715 1.00 91.75 98 LEU A O 1
ATOM 774 N N . ILE A 1 99 ? 11.160 8.299 -17.572 1.00 88.94 99 ILE A N 1
ATOM 775 C CA . ILE A 1 99 ? 9.846 8.761 -17.084 1.00 88.94 99 ILE A CA 1
ATOM 776 C C . ILE A 1 99 ? 9.461 10.094 -17.731 1.00 88.94 99 ILE A C 1
ATOM 778 O O . ILE A 1 99 ? 8.296 10.293 -18.061 1.00 88.94 99 ILE A O 1
ATOM 782 N N . SER A 1 100 ? 10.427 10.990 -17.956 1.00 85.25 100 SER A N 1
ATOM 783 C CA . SER A 1 100 ? 10.161 12.325 -18.515 1.00 85.25 100 SER A CA 1
ATOM 784 C C . SER A 1 100 ? 9.658 12.312 -19.965 1.00 85.25 100 SER A C 1
ATOM 786 O O . SER A 1 100 ? 8.995 13.254 -20.394 1.00 85.25 100 SER A O 1
ATOM 788 N N . VAL A 1 101 ? 9.954 11.245 -20.711 1.00 88.94 101 VAL A N 1
ATOM 789 C CA . VAL A 1 101 ? 9.569 11.068 -22.122 1.00 88.94 101 VAL A CA 1
ATOM 790 C C . VAL A 1 101 ? 8.466 10.022 -22.308 1.00 88.94 101 VAL A C 1
ATOM 792 O O . VAL A 1 101 ? 7.905 9.890 -23.398 1.00 88.94 101 VAL A O 1
ATOM 795 N N . ALA A 1 102 ? 8.138 9.270 -21.256 1.00 88.31 102 ALA A N 1
ATOM 796 C CA . ALA A 1 102 ? 7.106 8.249 -21.290 1.00 88.31 102 ALA A CA 1
ATOM 797 C C . ALA A 1 102 ? 5.730 8.880 -21.543 1.00 88.31 102 ALA A C 1
ATOM 799 O O . ALA A 1 102 ? 5.261 9.733 -20.795 1.00 88.31 102 ALA A O 1
ATOM 800 N N . SER A 1 103 ? 5.067 8.431 -22.609 1.00 81.81 103 SER A N 1
ATOM 801 C CA . SER A 1 103 ? 3.780 8.998 -23.035 1.00 81.81 103 SER A CA 1
ATOM 802 C C . SER A 1 103 ? 2.566 8.245 -22.484 1.00 81.81 103 SER A C 1
ATOM 804 O O . SER A 1 103 ? 1.470 8.801 -22.456 1.00 81.81 103 SER A O 1
ATOM 806 N N . SER A 1 104 ? 2.734 6.990 -22.043 1.00 87.56 104 SER A N 1
ATOM 807 C CA . SER A 1 104 ? 1.627 6.160 -21.555 1.00 87.56 104 SER A CA 1
ATOM 808 C C . SER A 1 104 ? 1.702 5.909 -20.040 1.00 87.56 104 SER A C 1
ATOM 810 O O . SER A 1 104 ? 2.783 5.634 -19.504 1.00 87.56 104 SER A O 1
ATOM 812 N N . PRO A 1 105 ? 0.557 5.934 -19.322 1.00 85.44 105 PRO A N 1
ATOM 813 C CA . PRO A 1 105 ? 0.516 5.631 -17.890 1.00 85.44 105 PRO A CA 1
ATOM 814 C C . PRO A 1 105 ? 1.074 4.246 -17.550 1.00 85.44 105 PRO A C 1
ATOM 816 O O . PRO A 1 105 ? 1.705 4.072 -16.510 1.00 85.44 105 PRO A O 1
ATOM 819 N N . LYS A 1 106 ? 0.881 3.264 -18.444 1.00 86.62 106 LYS A N 1
ATOM 820 C CA . LYS A 1 106 ? 1.410 1.901 -18.300 1.00 86.62 106 LYS A CA 1
ATOM 821 C C . LYS A 1 106 ? 2.940 1.899 -18.276 1.00 86.62 106 LYS A C 1
ATOM 823 O O . LYS A 1 106 ? 3.527 1.272 -17.394 1.00 86.62 106 LYS A O 1
ATOM 828 N N . THR A 1 107 ? 3.572 2.634 -19.189 1.00 90.44 107 THR A N 1
ATOM 829 C CA . THR A 1 107 ? 5.031 2.775 -19.244 1.00 90.44 107 THR A CA 1
ATOM 830 C C . THR A 1 107 ? 5.580 3.457 -18.002 1.00 90.44 107 THR A C 1
ATOM 832 O O . THR A 1 107 ? 6.483 2.914 -17.369 1.00 90.44 107 THR A O 1
ATOM 835 N N . ILE A 1 108 ? 5.001 4.594 -17.597 1.00 89.12 108 ILE A N 1
ATOM 836 C CA . ILE A 1 108 ? 5.408 5.305 -16.370 1.00 89.12 108 ILE A CA 1
ATOM 837 C C . ILE A 1 108 ? 5.333 4.358 -15.170 1.00 89.12 108 ILE A C 1
ATOM 839 O O . ILE A 1 108 ? 6.258 4.266 -14.369 1.00 89.12 108 ILE A O 1
ATOM 843 N N . SER A 1 109 ? 4.255 3.586 -15.089 1.00 87.31 109 SER A N 1
ATOM 844 C CA . SER A 1 109 ? 4.066 2.561 -14.072 1.00 87.31 109 SER A CA 1
ATOM 845 C C . SER A 1 109 ? 5.159 1.479 -14.085 1.00 87.31 109 SER A C 1
ATOM 847 O O . SER A 1 109 ? 5.642 1.092 -13.022 1.00 87.31 109 SER A O 1
ATOM 849 N N . ASN A 1 110 ? 5.543 0.970 -15.258 1.00 90.31 110 ASN A N 1
ATOM 850 C CA . ASN A 1 110 ? 6.583 -0.058 -15.380 1.00 90.31 110 ASN A CA 1
ATOM 851 C C . ASN A 1 110 ? 7.964 0.480 -14.987 1.00 90.31 110 ASN A C 1
ATOM 853 O O . ASN A 1 110 ? 8.703 -0.201 -14.278 1.00 90.31 110 ASN A O 1
ATOM 857 N N . LEU A 1 111 ? 8.282 1.710 -15.396 1.00 93.12 111 LEU A N 1
ATOM 858 C CA . LEU A 1 111 ? 9.508 2.402 -14.996 1.00 93.12 111 LEU A CA 1
ATOM 859 C C . LEU A 1 111 ? 9.531 2.652 -13.483 1.00 93.12 111 LEU A C 1
ATOM 861 O O . LEU A 1 111 ? 10.541 2.392 -12.834 1.00 93.12 111 LEU A O 1
ATOM 865 N N . MET A 1 112 ? 8.403 3.062 -12.896 1.00 93.06 112 MET A N 1
ATOM 866 C CA . MET A 1 112 ? 8.291 3.252 -11.448 1.00 93.06 112 MET A CA 1
ATOM 867 C C . MET A 1 112 ? 8.474 1.942 -10.677 1.00 93.06 112 MET A C 1
ATOM 869 O O . MET A 1 112 ? 9.190 1.905 -9.680 1.00 93.06 112 MET A O 1
ATOM 873 N N . ARG A 1 113 ? 7.883 0.842 -11.164 1.00 92.38 113 ARG A N 1
ATOM 874 C CA . ARG A 1 113 ? 8.104 -0.502 -10.608 1.00 92.38 113 ARG A CA 1
ATOM 875 C C . ARG A 1 113 ? 9.594 -0.845 -10.597 1.00 92.38 113 ARG A C 1
ATOM 877 O O . ARG A 1 113 ? 10.094 -1.319 -9.582 1.00 92.38 113 ARG A O 1
ATOM 884 N N . ARG A 1 114 ? 10.309 -0.560 -11.690 1.00 93.31 114 ARG A N 1
ATOM 885 C CA . ARG A 1 114 ? 11.755 -0.789 -11.768 1.00 93.31 114 ARG A CA 1
ATOM 886 C C . ARG A 1 114 ? 12.525 0.053 -10.748 1.00 93.31 114 ARG A C 1
ATOM 888 O O . ARG A 1 114 ? 13.362 -0.495 -10.038 1.00 93.31 114 ARG A O 1
ATOM 895 N N . ILE A 1 115 ? 12.221 1.346 -10.631 1.00 94.25 115 ILE A N 1
ATOM 896 C CA . ILE A 1 115 ? 12.881 2.241 -9.662 1.00 94.25 115 ILE A CA 1
ATOM 897 C C . ILE A 1 115 ? 12.702 1.725 -8.229 1.00 94.25 115 ILE A C 1
ATOM 899 O O . ILE A 1 115 ? 13.676 1.612 -7.493 1.00 94.25 115 ILE A O 1
ATOM 903 N N . LEU A 1 116 ? 11.478 1.343 -7.856 1.00 95.00 116 LEU A N 1
ATOM 904 C CA . LEU A 1 116 ? 11.150 0.866 -6.508 1.00 95.00 116 LEU A CA 1
ATOM 905 C C . LEU A 1 116 ? 11.699 -0.539 -6.193 1.00 95.00 116 LEU A C 1
ATOM 907 O O . LEU A 1 116 ? 11.831 -0.906 -5.025 1.00 95.00 116 LEU A O 1
ATOM 911 N N . SER A 1 117 ? 12.036 -1.327 -7.218 1.00 94.00 117 SER A N 1
ATOM 912 C CA . SER A 1 117 ? 12.675 -2.642 -7.048 1.00 94.00 117 SER A CA 1
ATOM 913 C C . SER A 1 117 ? 14.164 -2.568 -6.694 1.00 94.00 117 SER A C 1
ATOM 915 O O . SER A 1 117 ? 14.783 -3.584 -6.382 1.00 94.00 117 SER A O 1
ATOM 917 N N . LEU A 1 118 ? 14.750 -1.368 -6.728 1.00 91.56 118 LEU A N 1
ATOM 918 C CA . LEU A 1 118 ? 16.158 -1.115 -6.436 1.00 91.56 118 LEU A CA 1
ATOM 919 C C . LEU A 1 118 ? 16.294 -0.171 -5.232 1.00 91.56 118 LEU A C 1
ATOM 921 O O . LEU A 1 118 ? 15.379 0.612 -4.981 1.00 91.56 118 LEU A O 1
ATOM 925 N N . PRO A 1 119 ? 17.402 -0.225 -4.466 1.00 91.44 119 PRO A N 1
ATOM 926 C CA . PRO A 1 119 ? 17.573 0.623 -3.288 1.00 91.44 119 PRO A CA 1
ATOM 927 C C . PRO A 1 119 ? 17.465 2.122 -3.616 1.00 91.44 119 PRO A C 1
ATOM 929 O O . PRO A 1 119 ? 17.984 2.554 -4.652 1.00 91.44 119 PRO A O 1
ATOM 932 N N . PRO A 1 120 ? 16.837 2.929 -2.742 1.00 91.81 120 PRO A N 1
ATOM 933 C CA . PRO A 1 120 ? 16.688 4.358 -2.970 1.00 91.81 120 PRO A CA 1
ATOM 934 C C . PRO A 1 120 ? 18.038 5.087 -2.928 1.00 91.81 120 PRO A C 1
ATOM 936 O O . PRO A 1 120 ? 18.895 4.832 -2.081 1.00 91.81 120 PRO A O 1
ATOM 939 N N . SER A 1 121 ? 18.180 6.061 -3.818 1.00 90.12 121 SER A N 1
ATOM 940 C CA . SER A 1 121 ? 19.198 7.115 -3.816 1.00 90.12 121 SER A CA 1
ATOM 941 C C . SER A 1 121 ? 18.536 8.473 -3.559 1.00 90.12 121 SER A C 1
ATOM 943 O O . SER A 1 121 ? 17.308 8.586 -3.590 1.00 90.12 121 SER A O 1
ATOM 945 N N . GLU A 1 122 ? 19.327 9.517 -3.311 1.00 87.81 122 GLU A N 1
ATOM 946 C CA . GLU A 1 122 ? 18.802 10.878 -3.120 1.00 87.81 122 GLU A CA 1
ATOM 947 C C . GLU A 1 122 ? 17.993 11.349 -4.342 1.00 87.81 122 GLU A C 1
ATOM 949 O O . GLU A 1 122 ? 16.834 11.743 -4.203 1.00 87.81 122 GLU A O 1
ATOM 954 N N . ASP A 1 123 ? 18.551 11.177 -5.543 1.00 86.12 123 ASP A N 1
ATOM 955 C CA . ASP A 1 123 ? 17.905 11.574 -6.799 1.00 86.12 123 ASP A CA 1
ATOM 956 C C . ASP A 1 123 ? 16.617 10.787 -7.074 1.00 86.12 123 ASP A C 1
ATOM 958 O O . ASP A 1 123 ? 15.581 11.362 -7.416 1.00 86.12 123 ASP A O 1
ATOM 962 N N . THR A 1 124 ? 16.654 9.460 -6.896 1.00 88.25 124 THR A N 1
ATOM 963 C CA . THR A 1 124 ? 15.473 8.606 -7.120 1.00 88.25 124 THR A CA 1
ATOM 964 C C . THR A 1 124 ? 14.373 8.900 -6.108 1.00 88.25 124 THR A C 1
ATOM 966 O O . THR A 1 124 ? 13.202 8.934 -6.479 1.00 88.25 124 THR A O 1
ATOM 969 N N . SER A 1 125 ? 14.734 9.209 -4.861 1.00 89.25 125 SER A N 1
ATOM 970 C CA . SER A 1 125 ? 13.781 9.626 -3.832 1.00 89.25 125 SER A CA 1
ATOM 971 C C . SER A 1 125 ? 13.090 10.941 -4.197 1.00 89.25 125 SER A C 1
ATOM 973 O O . SER A 1 125 ? 11.870 11.043 -4.087 1.00 89.25 125 SER A O 1
ATOM 975 N N . ALA A 1 126 ? 13.829 11.943 -4.681 1.00 88.50 126 ALA A N 1
ATOM 976 C CA . ALA A 1 126 ? 13.238 13.223 -5.073 1.00 88.50 126 ALA A CA 1
ATOM 977 C C . ALA A 1 126 ? 12.181 13.051 -6.179 1.00 88.50 126 ALA A C 1
ATOM 979 O O . ALA A 1 126 ? 11.077 13.585 -6.088 1.00 88.50 126 ALA A O 1
ATOM 980 N N . LYS A 1 127 ? 12.469 12.227 -7.188 1.00 85.31 127 LYS A N 1
ATOM 981 C CA . LYS A 1 127 ? 11.534 11.993 -8.296 1.00 85.31 127 LYS A CA 1
ATOM 982 C C . LYS A 1 127 ? 10.362 11.097 -7.933 1.00 85.31 127 LYS A C 1
ATOM 984 O O . LYS A 1 127 ? 9.249 11.328 -8.396 1.00 85.31 127 LYS A O 1
ATOM 989 N N . VAL A 1 128 ? 10.585 10.081 -7.101 1.00 89.44 128 VAL A N 1
ATOM 990 C CA . VAL A 1 128 ? 9.490 9.281 -6.541 1.00 89.44 128 VAL A CA 1
ATOM 991 C C . VAL A 1 128 ? 8.546 10.183 -5.742 1.00 89.44 128 VAL A C 1
ATOM 993 O O . VAL A 1 128 ? 7.336 9.988 -5.816 1.00 89.44 128 VAL A O 1
ATOM 996 N N . ALA A 1 129 ? 9.061 11.218 -5.067 1.00 88.50 129 ALA A N 1
ATOM 997 C CA . ALA A 1 129 ? 8.225 12.215 -4.404 1.00 88.50 129 ALA A CA 1
ATOM 998 C C . ALA A 1 129 ? 7.393 13.071 -5.373 1.00 88.50 129 ALA A C 1
ATOM 1000 O O . ALA A 1 129 ? 6.213 13.288 -5.112 1.00 88.50 129 ALA A O 1
ATOM 1001 N N . GLU A 1 130 ? 7.939 13.473 -6.526 1.00 86.75 130 GLU A N 1
ATOM 1002 C CA . GLU A 1 130 ? 7.166 14.159 -7.582 1.00 86.75 130 GLU A CA 1
ATOM 1003 C C . GLU A 1 130 ? 6.005 13.306 -8.127 1.00 86.75 130 GLU A C 1
ATOM 1005 O O . GLU A 1 130 ? 5.002 13.841 -8.599 1.00 86.75 130 GLU A O 1
ATOM 1010 N N . HIS A 1 131 ? 6.125 11.978 -8.045 1.00 85.19 131 HIS A N 1
ATOM 1011 C CA . HIS A 1 131 ? 5.131 11.012 -8.517 1.00 85.19 131 HIS A CA 1
ATOM 1012 C C . HIS A 1 131 ? 4.563 10.147 -7.378 1.00 85.19 131 HIS A C 1
ATOM 1014 O O . HIS A 1 131 ? 4.225 8.979 -7.598 1.00 85.19 131 HIS A O 1
ATOM 1020 N N . ALA A 1 132 ? 4.452 10.715 -6.170 1.00 87.25 132 ALA A N 1
ATOM 1021 C CA . ALA A 1 132 ? 4.152 9.994 -4.929 1.00 87.25 132 ALA A CA 1
ATOM 1022 C C . ALA A 1 132 ? 2.930 9.070 -5.021 1.00 87.25 132 ALA A C 1
ATOM 1024 O O . ALA A 1 132 ? 2.979 7.937 -4.552 1.00 87.25 132 ALA A O 1
ATOM 1025 N N . GLU A 1 133 ? 1.851 9.534 -5.653 1.00 83.69 133 GLU A N 1
ATOM 1026 C CA . GLU A 1 133 ? 0.598 8.787 -5.786 1.00 83.69 133 GLU A CA 1
ATOM 1027 C C . GLU A 1 133 ? 0.795 7.493 -6.598 1.00 83.69 133 GLU A C 1
ATOM 1029 O O . GLU A 1 133 ? 0.520 6.387 -6.131 1.00 83.69 133 GLU A O 1
ATOM 1034 N N . LEU A 1 134 ? 1.365 7.615 -7.801 1.00 86.25 134 LEU A N 1
ATOM 1035 C CA . LEU A 1 134 ? 1.630 6.481 -8.686 1.00 86.25 134 LEU A CA 1
ATOM 1036 C C . LEU A 1 134 ? 2.686 5.540 -8.091 1.00 86.25 134 LEU A C 1
ATOM 1038 O O . LEU A 1 134 ? 2.560 4.316 -8.192 1.00 86.25 134 LEU A O 1
ATOM 1042 N N . ALA A 1 135 ? 3.709 6.103 -7.447 1.00 91.19 135 ALA A N 1
ATOM 1043 C CA . ALA A 1 135 ? 4.738 5.329 -6.772 1.00 91.19 135 ALA A CA 1
ATOM 1044 C C . ALA A 1 135 ? 4.186 4.542 -5.583 1.00 91.19 135 ALA A C 1
ATOM 1046 O O . ALA A 1 135 ? 4.541 3.379 -5.415 1.00 91.19 135 ALA A O 1
ATOM 1047 N N . PHE A 1 136 ? 3.280 5.126 -4.798 1.00 92.69 136 PHE A N 1
ATOM 1048 C CA . PHE A 1 136 ? 2.674 4.460 -3.650 1.00 92.69 136 PHE A CA 1
ATOM 1049 C C . PHE A 1 136 ? 1.887 3.216 -4.070 1.00 92.69 136 PHE A C 1
ATOM 1051 O O . PHE A 1 136 ? 2.103 2.134 -3.521 1.00 92.69 136 PHE A O 1
ATOM 1058 N N . GLY A 1 137 ? 1.054 3.326 -5.111 1.00 90.75 137 GLY A N 1
ATOM 1059 C CA . GLY A 1 137 ? 0.320 2.181 -5.655 1.00 90.75 137 GLY A CA 1
ATOM 1060 C C . GLY A 1 137 ? 1.235 1.018 -6.060 1.00 90.75 137 GLY A C 1
ATOM 1061 O O . GLY A 1 137 ? 0.921 -0.138 -5.772 1.00 90.75 137 GLY A O 1
ATOM 1062 N N . ARG A 1 138 ? 2.390 1.324 -6.670 1.00 91.94 138 ARG A N 1
ATOM 1063 C CA . ARG A 1 138 ? 3.395 0.324 -7.072 1.00 91.94 138 ARG A CA 1
ATOM 1064 C C . ARG A 1 138 ? 4.232 -0.204 -5.918 1.00 91.94 138 ARG A C 1
ATOM 1066 O O . ARG A 1 138 ? 4.577 -1.382 -5.927 1.00 91.94 138 ARG A O 1
ATOM 1073 N N . ALA A 1 139 ? 4.516 0.618 -4.918 1.00 94.44 139 ALA A N 1
ATOM 1074 C CA . ALA A 1 139 ? 5.196 0.178 -3.710 1.00 94.44 139 ALA A CA 1
ATOM 1075 C C . ALA A 1 139 ? 4.364 -0.857 -2.948 1.00 94.44 139 ALA A C 1
ATOM 1077 O O . ALA A 1 139 ? 4.924 -1.824 -2.439 1.00 94.44 139 ALA A O 1
ATOM 1078 N N . ILE A 1 140 ? 3.035 -0.709 -2.928 1.00 93.12 140 ILE A N 1
ATOM 1079 C CA . ILE A 1 140 ? 2.138 -1.710 -2.337 1.00 93.12 140 ILE A CA 1
ATOM 1080 C C . ILE A 1 140 ? 2.215 -3.029 -3.110 1.00 93.12 140 ILE A C 1
ATOM 1082 O O . ILE A 1 140 ? 2.429 -4.071 -2.494 1.00 93.12 140 ILE A O 1
ATOM 1086 N N . ASP A 1 141 ? 2.097 -2.987 -4.444 1.00 92.25 141 ASP A N 1
ATOM 1087 C CA . ASP A 1 141 ? 2.186 -4.189 -5.290 1.00 92.25 141 ASP A CA 1
ATOM 1088 C C . ASP A 1 141 ? 3.503 -4.941 -5.052 1.00 92.25 141 ASP A C 1
ATOM 1090 O O . ASP A 1 141 ? 3.510 -6.153 -4.838 1.00 92.25 141 ASP A O 1
ATOM 1094 N N . LEU A 1 142 ? 4.616 -4.203 -5.039 1.00 93.88 142 LEU A N 1
ATOM 1095 C CA . LEU A 1 142 ? 5.949 -4.749 -4.801 1.00 93.88 142 LEU A CA 1
ATOM 1096 C C . LEU A 1 142 ? 6.133 -5.243 -3.365 1.00 93.88 142 LEU A C 1
ATOM 1098 O O . LEU A 1 142 ? 6.811 -6.243 -3.152 1.00 93.88 142 LEU A O 1
ATOM 1102 N N . SER A 1 143 ? 5.534 -4.583 -2.374 1.00 93.06 143 SER A N 1
ATOM 1103 C CA . SER A 1 143 ? 5.567 -5.040 -0.981 1.00 93.06 143 SER A CA 1
ATOM 1104 C C . SER A 1 143 ? 4.834 -6.374 -0.825 1.00 93.06 143 SER A C 1
ATOM 1106 O O . SER A 1 143 ? 5.355 -7.290 -0.190 1.00 93.06 143 SER A O 1
ATOM 1108 N N . ILE A 1 144 ? 3.668 -6.524 -1.467 1.00 90.38 144 ILE A N 1
ATOM 1109 C CA . ILE A 1 144 ? 2.903 -7.780 -1.484 1.00 90.38 144 ILE A CA 1
ATOM 1110 C C . ILE A 1 144 ? 3.704 -8.893 -2.167 1.00 90.38 144 ILE A C 1
ATOM 1112 O O . ILE A 1 144 ? 3.771 -10.005 -1.648 1.00 90.38 144 ILE A O 1
ATOM 1116 N N . SER A 1 145 ? 4.338 -8.601 -3.306 1.00 91.94 145 SER A N 1
ATOM 1117 C CA . SER A 1 145 ? 5.120 -9.591 -4.055 1.00 91.94 145 SER A CA 1
ATOM 1118 C C . SER A 1 145 ? 6.534 -9.825 -3.504 1.00 91.94 145 SER A C 1
ATOM 1120 O O . SER A 1 145 ? 7.271 -10.623 -4.079 1.00 91.94 145 SER A O 1
ATOM 1122 N N . GLY A 1 146 ? 6.950 -9.116 -2.447 1.00 91.44 146 GLY A N 1
ATOM 1123 C CA . GLY A 1 146 ? 8.301 -9.193 -1.876 1.00 91.44 146 GLY A CA 1
ATOM 1124 C C . GLY A 1 146 ? 9.413 -8.582 -2.744 1.00 91.44 146 GLY A C 1
ATOM 1125 O O . GLY A 1 146 ? 10.580 -8.904 -2.549 1.00 91.44 146 GLY A O 1
ATOM 1126 N N . GLY A 1 147 ? 9.065 -7.732 -3.713 1.00 93.31 147 GLY A N 1
ATOM 1127 C CA . GLY A 1 147 ? 9.997 -7.080 -4.641 1.00 93.31 147 GLY A CA 1
ATOM 1128 C C . GLY A 1 147 ? 10.331 -5.623 -4.307 1.00 93.31 147 GLY A C 1
ATOM 1129 O O . GLY A 1 147 ? 11.042 -4.986 -5.078 1.00 93.31 147 GLY A O 1
ATOM 1130 N N . LEU A 1 148 ? 9.799 -5.064 -3.214 1.00 95.38 148 LEU A N 1
ATOM 1131 C CA . LEU A 1 148 ? 10.121 -3.698 -2.792 1.00 95.38 148 LEU A CA 1
ATOM 1132 C C . LEU A 1 148 ? 11.507 -3.680 -2.141 1.00 95.38 148 LEU A C 1
ATOM 1134 O O . LEU A 1 148 ? 11.740 -4.403 -1.173 1.00 95.38 148 LEU A O 1
ATOM 1138 N N . ALA A 1 149 ? 12.415 -2.847 -2.649 1.00 94.69 149 ALA A N 1
ATOM 1139 C CA . ALA A 1 149 ? 13.751 -2.746 -2.076 1.00 94.69 149 ALA A CA 1
ATOM 1140 C C . ALA A 1 149 ? 13.743 -2.099 -0.680 1.00 94.69 149 ALA A C 1
ATOM 1142 O O . ALA A 1 149 ? 12.913 -1.242 -0.358 1.00 94.69 149 ALA A O 1
ATOM 1143 N N . GLU A 1 150 ? 14.716 -2.485 0.145 1.00 92.88 150 GLU A N 1
ATOM 1144 C CA . GLU A 1 150 ? 14.913 -1.906 1.472 1.00 92.88 150 GLU A CA 1
ATOM 1145 C C . GLU A 1 150 ? 15.176 -0.391 1.383 1.00 92.88 150 GLU A C 1
ATOM 1147 O O . GLU A 1 150 ? 15.841 0.095 0.470 1.00 92.88 150 GLU A O 1
ATOM 1152 N N . GLY A 1 151 ? 14.643 0.368 2.344 1.00 90.50 151 GLY A N 1
ATOM 1153 C CA . GLY A 1 151 ? 14.806 1.823 2.437 1.00 90.50 151 GLY A CA 1
ATOM 1154 C C . GLY A 1 151 ? 13.605 2.628 1.934 1.00 90.50 151 GLY A C 1
ATOM 1155 O O . GLY A 1 151 ? 13.321 3.691 2.494 1.00 90.50 151 GLY A O 1
ATOM 1156 N N . TRP A 1 152 ? 12.832 2.110 0.972 1.00 94.31 152 TRP A N 1
ATOM 1157 C CA . TRP A 1 152 ? 11.638 2.804 0.465 1.00 94.31 152 TRP A CA 1
ATOM 1158 C C . TRP A 1 152 ? 10.563 2.997 1.533 1.00 94.31 152 TRP A C 1
ATOM 1160 O O . TRP A 1 152 ? 9.923 4.047 1.579 1.00 94.31 152 TRP A O 1
ATOM 1170 N N . GLU A 1 153 ? 10.402 2.041 2.450 1.00 91.56 153 GLU A N 1
ATOM 1171 C CA . GLU A 1 153 ? 9.434 2.161 3.545 1.00 91.56 153 GLU A CA 1
ATOM 1172 C C . GLU A 1 153 ? 9.666 3.431 4.372 1.00 91.56 153 GLU A C 1
ATOM 1174 O O . GLU A 1 153 ? 8.735 4.180 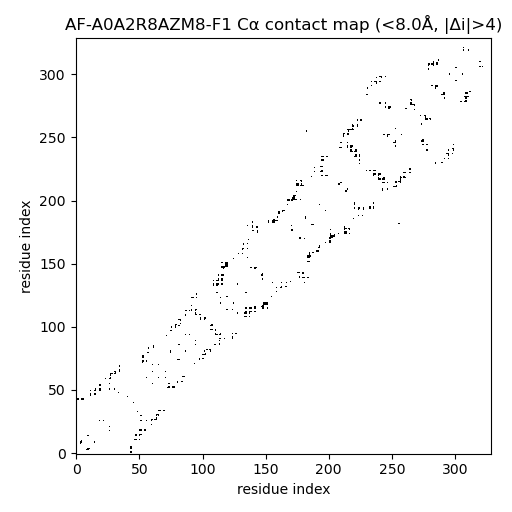4.648 1.00 91.56 153 GLU A O 1
ATOM 1179 N N . GLY A 1 154 ? 10.919 3.723 4.738 1.00 91.44 154 GLY A N 1
ATOM 1180 C CA . GLY A 1 154 ? 11.262 4.918 5.514 1.00 91.44 154 GLY A CA 1
ATOM 1181 C C . GLY A 1 154 ? 10.949 6.224 4.777 1.00 91.44 154 GLY A C 1
ATOM 1182 O O . GLY A 1 154 ? 10.678 7.249 5.405 1.00 91.44 154 GLY A O 1
ATOM 1183 N N . MET A 1 155 ? 10.957 6.200 3.446 1.00 92.06 155 MET A N 1
ATOM 1184 C CA . MET A 1 155 ? 10.559 7.335 2.623 1.00 92.06 155 MET A CA 1
ATOM 1185 C C . MET A 1 155 ? 9.038 7.513 2.596 1.00 92.06 155 MET A C 1
ATOM 1187 O O . MET A 1 155 ? 8.566 8.600 2.930 1.00 92.06 155 MET A O 1
ATOM 1191 N N . PHE A 1 156 ? 8.272 6.460 2.292 1.00 93.25 156 PHE A N 1
ATOM 1192 C CA . PHE A 1 156 ? 6.805 6.532 2.263 1.00 93.25 156 PHE A CA 1
ATOM 1193 C C . PHE A 1 156 ? 6.216 6.955 3.615 1.00 93.25 156 PHE A C 1
ATOM 1195 O O . PHE A 1 156 ? 5.298 7.773 3.656 1.00 93.25 156 PHE A O 1
ATOM 1202 N N . LYS A 1 157 ? 6.822 6.520 4.728 1.00 91.75 157 LYS A N 1
ATOM 1203 C CA . LYS A 1 157 ? 6.473 6.981 6.084 1.00 91.75 157 LYS A CA 1
ATOM 1204 C C . LYS A 1 157 ? 6.586 8.499 6.246 1.00 91.75 157 LYS A C 1
ATOM 1206 O O . LYS A 1 157 ? 5.733 9.111 6.882 1.00 91.75 157 LYS A O 1
ATOM 1211 N N . ARG A 1 158 ? 7.625 9.121 5.677 1.00 90.56 158 ARG A N 1
ATOM 1212 C CA . ARG A 1 158 ? 7.837 10.581 5.746 1.00 90.56 158 ARG A CA 1
ATOM 1213 C C . ARG A 1 158 ? 6.881 11.356 4.841 1.00 90.56 158 ARG A C 1
ATOM 1215 O O . ARG A 1 158 ? 6.542 12.486 5.166 1.00 90.56 158 ARG A O 1
ATOM 1222 N N . MET A 1 159 ? 6.427 10.737 3.756 1.00 89.38 159 MET A N 1
ATOM 1223 C CA . MET A 1 159 ? 5.523 11.338 2.771 1.00 89.38 159 MET A CA 1
ATOM 1224 C C . MET A 1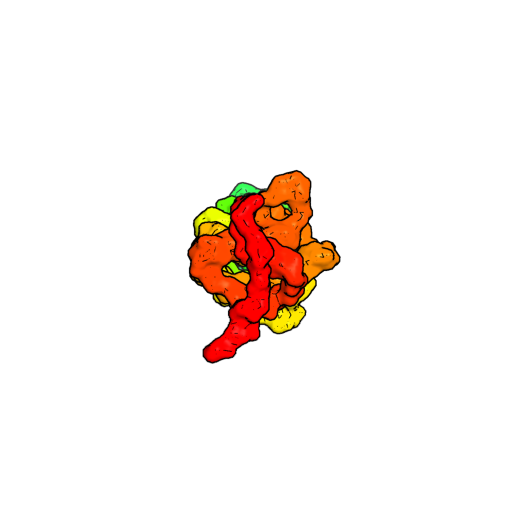 159 ? 4.044 11.038 3.022 1.00 89.38 159 MET A C 1
ATOM 1226 O O . MET A 1 159 ? 3.199 11.368 2.194 1.00 89.38 159 MET A O 1
ATOM 1230 N N . ALA A 1 160 ? 3.701 10.413 4.152 1.00 88.94 160 ALA A N 1
ATOM 1231 C CA . ALA A 1 160 ? 2.322 10.035 4.431 1.00 88.94 160 ALA A CA 1
ATOM 1232 C C . ALA A 1 160 ? 1.357 11.227 4.312 1.00 88.94 160 ALA A C 1
ATOM 1234 O O . ALA A 1 160 ? 0.279 11.073 3.750 1.00 88.94 160 ALA A O 1
ATOM 1235 N N . GLY A 1 161 ? 1.765 12.423 4.751 1.00 84.88 161 GLY A N 1
ATOM 1236 C CA . GLY A 1 161 ? 0.954 13.640 4.623 1.00 84.88 161 GLY A CA 1
ATOM 1237 C C . GLY A 1 161 ? 0.578 13.997 3.180 1.00 84.88 161 GLY A C 1
ATOM 1238 O O . GLY A 1 161 ? -0.554 14.408 2.946 1.00 84.88 161 GLY A O 1
ATOM 1239 N N . ASP A 1 162 ? 1.483 13.776 2.225 1.00 84.94 162 ASP A N 1
ATOM 1240 C CA . ASP A 1 162 ? 1.270 14.098 0.807 1.00 84.94 162 ASP A CA 1
ATOM 1241 C C . ASP A 1 162 ? 0.468 13.006 0.085 1.00 84.94 162 ASP A C 1
ATOM 1243 O O . ASP A 1 162 ? -0.277 13.278 -0.854 1.00 84.94 162 ASP A O 1
ATOM 1247 N N . ILE A 1 163 ? 0.595 11.756 0.541 1.00 88.06 163 ILE A N 1
ATOM 1248 C CA . ILE A 1 163 ? -0.067 10.594 -0.064 1.00 88.06 163 ILE A CA 1
ATOM 1249 C C . ILE A 1 163 ? -1.519 10.483 0.398 1.00 88.06 163 ILE A C 1
ATOM 1251 O O . ILE A 1 163 ? -2.400 10.170 -0.400 1.00 88.06 163 ILE A O 1
ATOM 1255 N N . LEU A 1 164 ? -1.795 10.731 1.679 1.00 85.75 164 LEU A N 1
ATOM 1256 C CA . LEU A 1 164 ? -3.100 10.482 2.300 1.00 85.75 164 LEU A CA 1
ATOM 1257 C C . LEU A 1 164 ? -4.314 11.134 1.611 1.00 85.75 164 LEU A C 1
ATOM 1259 O O . LEU A 1 164 ? -5.342 10.458 1.535 1.00 85.75 164 LEU A O 1
ATOM 1263 N N . PRO A 1 165 ? -4.246 12.375 1.085 1.00 80.56 165 PRO A N 1
ATOM 1264 C CA . PRO A 1 165 ? -5.381 13.000 0.401 1.00 80.56 165 PRO A CA 1
ATOM 1265 C C . PRO A 1 165 ? -5.895 12.214 -0.814 1.00 80.56 165 PRO A C 1
ATOM 1267 O O . PRO A 1 165 ? -7.071 12.325 -1.157 1.00 80.56 165 PRO A O 1
ATOM 1270 N N . HIS A 1 166 ? -5.036 11.411 -1.447 1.00 77.00 166 HIS A N 1
ATOM 1271 C CA . HIS A 1 166 ? -5.338 10.672 -2.680 1.00 77.00 166 HIS A CA 1
ATOM 1272 C C . HIS A 1 166 ? -5.217 9.147 -2.506 1.00 77.00 166 HIS A C 1
ATOM 1274 O O . HIS A 1 166 ? -5.865 8.370 -3.205 1.00 77.00 166 HIS A O 1
ATOM 1280 N N . GLY A 1 167 ? -4.434 8.702 -1.521 1.00 77.00 167 GLY A N 1
ATOM 1281 C CA . GLY A 1 167 ? -4.044 7.309 -1.331 1.00 77.00 167 GLY A CA 1
ATOM 1282 C C . GLY A 1 167 ? -5.163 6.388 -0.851 1.00 77.00 167 GLY A C 1
ATOM 1283 O O . GLY A 1 167 ? -5.091 5.196 -1.119 1.00 77.00 167 GLY A O 1
ATOM 1284 N N . ILE A 1 168 ? -6.219 6.897 -0.201 1.00 81.56 168 ILE A N 1
ATOM 1285 C CA . ILE A 1 168 ? -7.313 6.049 0.317 1.00 81.56 168 ILE A CA 1
ATOM 1286 C C . ILE A 1 168 ? -7.991 5.265 -0.813 1.00 81.56 168 ILE A C 1
ATOM 1288 O O . ILE A 1 168 ? -8.2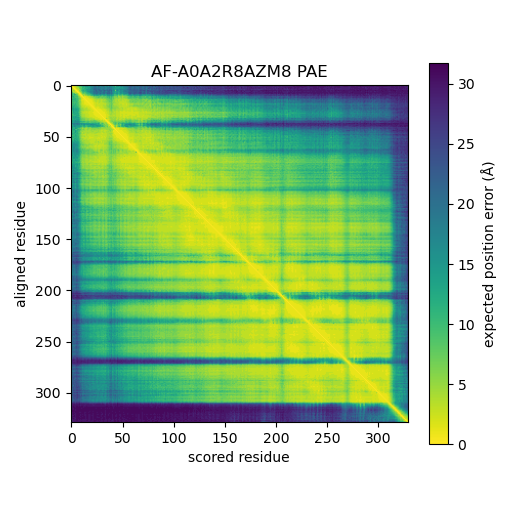04 4.063 -0.681 1.00 81.56 168 ILE A O 1
ATOM 1292 N N . ALA A 1 169 ? -8.258 5.912 -1.951 1.00 82.19 169 ALA A N 1
ATOM 1293 C CA . ALA A 1 169 ? -8.860 5.250 -3.108 1.00 82.19 169 ALA A CA 1
ATOM 1294 C C . ALA A 1 169 ? -7.971 4.121 -3.658 1.00 82.19 169 ALA A C 1
ATOM 1296 O O . ALA A 1 169 ? -8.475 3.114 -4.148 1.00 82.19 169 ALA A O 1
ATOM 1297 N N . MET A 1 170 ? -6.646 4.252 -3.533 1.00 82.31 170 MET A N 1
ATOM 1298 C CA . MET A 1 170 ? -5.699 3.213 -3.945 1.00 82.31 170 MET A CA 1
ATOM 1299 C C . MET A 1 170 ? -5.672 2.008 -3.008 1.00 82.31 170 MET A C 1
ATOM 1301 O O . MET A 1 170 ? -5.141 0.971 -3.395 1.00 82.31 170 MET A O 1
ATOM 1305 N N . LEU A 1 171 ? -6.202 2.135 -1.792 1.00 85.06 171 LEU A N 1
ATOM 1306 C CA . LEU A 1 171 ? -6.263 1.070 -0.788 1.00 85.06 171 LEU A CA 1
ATOM 1307 C C . LEU A 1 171 ? -7.606 0.332 -0.797 1.00 85.06 171 LEU A C 1
ATOM 1309 O O . LEU A 1 171 ? -7.770 -0.649 -0.076 1.00 85.06 171 LEU A O 1
ATOM 1313 N N . ALA A 1 172 ? -8.557 0.798 -1.607 1.00 81.25 172 ALA A N 1
ATOM 1314 C CA . ALA A 1 172 ? -9.909 0.276 -1.652 1.00 81.25 172 ALA A CA 1
ATOM 1315 C C . ALA A 1 172 ? -9.971 -1.170 -2.160 1.00 81.25 172 ALA A C 1
ATOM 1317 O O . ALA A 1 172 ? -9.287 -1.556 -3.112 1.00 81.25 172 ALA A O 1
ATOM 1318 N N . GLY A 1 173 ? -10.886 -1.944 -1.578 1.00 68.50 173 GLY A N 1
ATOM 1319 C CA . GLY A 1 173 ? -11.368 -3.186 -2.171 1.00 68.50 173 GLY A CA 1
ATOM 1320 C C . GLY A 1 173 ? -10.488 -4.415 -1.961 1.00 68.50 173 GLY A C 1
ATOM 1321 O O . GLY A 1 173 ? -10.812 -5.444 -2.538 1.00 68.50 173 GLY A O 1
ATOM 1322 N N . ASP A 1 174 ? -9.423 -4.377 -1.162 1.00 82.19 174 ASP A N 1
ATOM 1323 C CA . ASP A 1 174 ? -8.648 -5.567 -0.778 1.00 82.19 174 ASP A CA 1
ATOM 1324 C C . ASP A 1 174 ? -7.953 -5.334 0.573 1.00 82.19 174 ASP A C 1
ATOM 1326 O O . ASP A 1 174 ? -7.163 -4.394 0.706 1.00 82.19 174 ASP A O 1
ATOM 1330 N N . SER A 1 175 ? -8.246 -6.170 1.579 1.00 85.69 175 SER A N 1
ATOM 1331 C CA . SER A 1 175 ? -7.686 -5.995 2.923 1.00 85.69 175 SER A CA 1
ATOM 1332 C C . SER A 1 175 ? -6.171 -6.181 2.935 1.00 85.69 175 SER A C 1
ATOM 1334 O O . SER A 1 175 ? -5.500 -5.482 3.694 1.00 85.69 175 SER A O 1
ATOM 1336 N N . ASP A 1 176 ? -5.612 -7.055 2.088 1.00 88.25 176 ASP A N 1
ATOM 1337 C CA . ASP A 1 176 ? -4.160 -7.245 1.970 1.00 88.25 176 ASP A CA 1
ATOM 1338 C C . ASP A 1 176 ? -3.496 -5.968 1.461 1.00 88.25 176 ASP A C 1
ATOM 1340 O O . ASP A 1 176 ? -2.531 -5.469 2.050 1.00 88.25 176 ASP A O 1
ATOM 1344 N N . ARG A 1 177 ? -4.066 -5.382 0.404 1.00 90.19 177 ARG A N 1
ATOM 1345 C CA . ARG A 1 177 ? -3.610 -4.107 -0.157 1.00 90.19 177 ARG A CA 1
ATOM 1346 C C . ARG A 1 177 ? -3.703 -2.979 0.866 1.00 90.19 177 ARG A C 1
ATOM 1348 O O . ARG A 1 177 ? -2.738 -2.232 1.041 1.00 90.19 177 ARG A O 1
ATOM 1355 N N . ALA A 1 178 ? -4.834 -2.881 1.559 1.00 90.69 178 ALA A N 1
ATOM 1356 C CA . ALA A 1 178 ? -5.068 -1.878 2.588 1.00 90.69 178 ALA A CA 1
ATOM 1357 C C . ALA A 1 178 ? -4.071 -2.010 3.746 1.00 90.69 178 ALA A C 1
ATOM 1359 O O . ALA A 1 178 ? -3.406 -1.036 4.096 1.00 90.69 178 ALA A O 1
ATOM 1360 N N . ALA A 1 179 ? -3.907 -3.212 4.304 1.00 92.06 179 ALA A N 1
ATOM 1361 C CA . ALA A 1 179 ? -2.987 -3.466 5.409 1.00 92.06 179 ALA A CA 1
ATOM 1362 C C . ALA A 1 179 ? -1.535 -3.148 5.025 1.00 92.06 179 ALA A C 1
ATOM 1364 O O . ALA A 1 179 ? -0.825 -2.492 5.790 1.00 92.06 179 ALA A O 1
ATOM 1365 N N . ARG A 1 180 ? -1.100 -3.546 3.822 1.00 91.94 180 ARG A N 1
ATOM 1366 C CA . ARG A 1 180 ? 0.253 -3.256 3.319 1.00 91.94 180 ARG A CA 1
ATOM 1367 C C . ARG A 1 180 ? 0.475 -1.772 3.082 1.00 91.94 180 ARG A C 1
ATOM 1369 O O . ARG A 1 180 ? 1.492 -1.241 3.517 1.00 91.94 180 ARG A O 1
ATOM 1376 N N . GLY A 1 181 ? -0.480 -1.083 2.464 1.00 92.56 181 GLY A N 1
ATOM 1377 C CA . GLY A 1 181 ? -0.390 0.362 2.273 1.00 92.56 181 GLY A CA 1
ATOM 1378 C C . GLY A 1 181 ? -0.368 1.133 3.591 1.00 92.56 181 GLY A C 1
ATOM 1379 O O . GLY A 1 181 ? 0.465 2.018 3.766 1.00 92.56 181 GLY A O 1
ATOM 1380 N N . LEU A 1 182 ? -1.209 0.757 4.558 1.00 92.88 182 LEU A N 1
ATOM 1381 C CA . LEU A 1 182 ? -1.192 1.349 5.898 1.00 92.88 182 LEU A CA 1
ATOM 1382 C C . LEU A 1 182 ? 0.143 1.109 6.617 1.00 92.88 182 LEU A C 1
ATOM 1384 O O . LEU A 1 182 ? 0.667 2.031 7.241 1.00 92.88 182 LEU A O 1
ATOM 1388 N N . SER A 1 183 ? 0.718 -0.089 6.489 1.00 93.12 183 SER A N 1
ATOM 1389 C CA . SER A 1 183 ? 2.031 -0.425 7.054 1.00 93.12 183 SER A CA 1
ATOM 1390 C C . SER A 1 183 ? 3.163 0.395 6.412 1.00 93.12 183 SER A C 1
ATOM 1392 O O . SER A 1 183 ? 3.993 0.967 7.125 1.00 93.12 183 SER A O 1
ATOM 1394 N N . LEU A 1 184 ? 3.138 0.584 5.084 1.00 93.25 184 LEU A N 1
ATOM 1395 C CA . LEU A 1 184 ? 4.081 1.457 4.364 1.00 93.25 184 LEU A CA 1
ATOM 1396 C C . LEU A 1 184 ? 4.004 2.917 4.825 1.00 93.25 184 LEU A C 1
ATOM 1398 O O . LEU A 1 184 ? 5.028 3.590 4.911 1.00 93.25 184 LEU A O 1
ATOM 1402 N N . LEU A 1 185 ? 2.807 3.398 5.163 1.00 92.88 185 LEU A N 1
ATOM 1403 C CA . LEU A 1 185 ? 2.597 4.733 5.731 1.00 92.88 185 LEU A CA 1
ATOM 1404 C C . LEU A 1 185 ? 2.812 4.782 7.255 1.00 92.88 185 LEU A C 1
ATOM 1406 O O . LEU A 1 185 ? 2.685 5.849 7.856 1.00 92.88 185 LEU A O 1
ATOM 1410 N N . ASN A 1 186 ? 3.144 3.650 7.886 1.00 92.94 186 ASN A N 1
ATOM 1411 C CA . ASN A 1 186 ? 3.296 3.485 9.333 1.00 92.94 186 ASN A CA 1
ATOM 1412 C C . ASN A 1 186 ? 2.070 3.956 10.129 1.00 92.94 186 ASN A C 1
ATOM 1414 O O . ASN A 1 186 ? 2.198 4.665 11.130 1.00 92.94 186 ASN A O 1
ATOM 1418 N N . PHE A 1 187 ? 0.886 3.549 9.669 1.00 93.12 187 PHE A N 1
ATOM 1419 C CA . PHE A 1 187 ? -0.395 3.750 10.348 1.00 93.12 187 PHE A CA 1
ATOM 1420 C C . PHE A 1 187 ? -0.601 5.206 10.804 1.00 93.12 187 PHE A C 1
ATOM 1422 O O . PHE A 1 187 ? -0.644 5.494 12.006 1.00 93.12 187 PHE A O 1
ATOM 1429 N N . PRO A 1 188 ? -0.694 6.161 9.861 1.00 91.00 188 PRO A N 1
ATOM 1430 C CA . PRO A 1 188 ? -0.680 7.579 10.189 1.00 91.00 188 PRO A CA 1
ATOM 1431 C C . PRO A 1 188 ? -1.910 7.958 11.022 1.00 91.00 188 PRO A C 1
ATOM 1433 O O . PRO A 1 188 ? -3.043 7.794 10.583 1.00 91.00 188 PRO A O 1
ATOM 1436 N N . MET A 1 189 ? -1.704 8.483 12.231 1.00 90.38 189 MET A N 1
ATOM 1437 C CA . MET A 1 189 ? -2.801 8.895 13.123 1.00 90.38 189 MET A CA 1
ATOM 1438 C C . MET A 1 189 ? -3.049 10.405 13.105 1.00 90.38 189 MET A C 1
ATOM 1440 O O . MET A 1 189 ? -4.191 10.844 13.205 1.00 90.38 189 MET A O 1
ATOM 1444 N N . HIS A 1 190 ? -2.004 11.217 12.962 1.00 84.75 190 HIS A N 1
ATOM 1445 C CA . HIS A 1 190 ? -2.116 12.677 12.907 1.00 84.75 190 HIS A CA 1
ATOM 1446 C C . HIS A 1 190 ? -2.208 13.144 11.455 1.00 84.75 190 HIS A C 1
ATOM 1448 O O . HIS A 1 190 ? -1.491 12.630 10.604 1.00 84.75 190 HIS A O 1
ATOM 1454 N N . GLY A 1 191 ? -3.118 14.077 11.161 1.00 82.38 191 GLY A N 1
ATOM 1455 C CA . GLY A 1 191 ? -3.381 14.544 9.791 1.00 82.38 191 GLY A CA 1
ATOM 1456 C C . GLY A 1 191 ? -4.113 13.534 8.894 1.00 82.38 191 GLY A C 1
ATOM 1457 O O . GLY A 1 191 ? -4.519 13.887 7.794 1.00 82.38 191 GLY A O 1
ATOM 1458 N N . SER A 1 192 ? -4.323 12.300 9.365 1.00 86.69 192 SER A N 1
ATOM 1459 C CA . SER A 1 192 ? -5.100 11.286 8.649 1.00 86.69 192 SER A CA 1
ATOM 1460 C C . SER A 1 192 ? -6.593 11.640 8.632 1.00 86.69 192 SER A C 1
ATOM 1462 O O . SER A 1 192 ? -7.090 12.140 9.650 1.00 86.69 192 SER A O 1
ATOM 1464 N N . PRO A 1 193 ? -7.321 11.362 7.532 1.00 89.06 193 PRO A N 1
ATOM 1465 C CA . PRO A 1 193 ? -8.766 11.560 7.450 1.00 89.06 193 PRO A CA 1
ATOM 1466 C C . PRO A 1 193 ? -9.549 10.883 8.579 1.00 89.06 193 PRO A C 1
ATOM 1468 O O . PRO A 1 193 ? -9.029 10.047 9.323 1.00 89.06 193 PRO A O 1
ATOM 1471 N N . SER A 1 194 ? -10.815 11.273 8.736 1.00 90.62 194 SER A N 1
ATOM 1472 C CA . SER A 1 194 ? -11.668 10.699 9.783 1.00 90.62 194 SER A CA 1
ATOM 1473 C C . SER A 1 194 ? -11.885 9.194 9.589 1.00 90.62 194 SER A C 1
ATOM 1475 O O . SER A 1 194 ? -11.830 8.698 8.462 1.00 90.62 194 SER A O 1
ATOM 1477 N N . ALA A 1 195 ? -12.195 8.479 10.671 1.00 90.88 195 ALA A N 1
ATOM 1478 C CA . ALA A 1 195 ? -12.497 7.048 10.633 1.00 90.88 195 ALA A CA 1
ATOM 1479 C C . ALA A 1 195 ? -13.601 6.701 9.616 1.00 90.88 195 ALA A C 1
ATOM 1481 O O . ALA A 1 195 ? -13.515 5.673 8.959 1.00 90.88 195 ALA A O 1
ATOM 1482 N N . THR A 1 196 ? -14.600 7.574 9.439 1.00 90.88 196 THR A N 1
ATOM 1483 C CA . THR A 1 196 ? -15.683 7.380 8.459 1.00 90.88 196 THR A CA 1
ATOM 1484 C C . THR A 1 196 ? -15.175 7.399 7.022 1.00 90.88 196 THR A C 1
ATOM 1486 O O . THR A 1 196 ? -15.540 6.529 6.243 1.00 90.88 196 THR A O 1
ATOM 1489 N N . VAL A 1 197 ? -14.286 8.338 6.683 1.00 89.62 197 VAL A N 1
ATOM 1490 C CA . VAL A 1 197 ? -13.696 8.423 5.333 1.00 89.62 197 VAL A CA 1
ATOM 1491 C C . VAL A 1 197 ? -12.877 7.167 5.027 1.00 89.62 197 VAL A C 1
ATOM 1493 O O . VAL A 1 197 ? -12.894 6.666 3.907 1.00 89.62 197 VAL A O 1
ATOM 1496 N N . TRP A 1 198 ? -12.186 6.631 6.035 1.00 90.31 198 TRP A N 1
ATOM 1497 C CA . TRP A 1 198 ? -11.459 5.371 5.907 1.00 90.31 198 TRP A CA 1
ATOM 1498 C C . TRP A 1 198 ? -12.376 4.149 5.793 1.00 90.31 198 TRP A C 1
ATOM 1500 O O . TRP A 1 198 ? -12.121 3.308 4.939 1.00 90.31 198 TRP A O 1
ATOM 1510 N N . ASP A 1 199 ? -13.435 4.043 6.601 1.00 89.94 199 ASP A N 1
ATOM 1511 C CA . ASP A 1 199 ? -14.408 2.937 6.515 1.00 89.94 199 ASP A CA 1
ATOM 1512 C C . ASP A 1 199 ? -15.073 2.890 5.130 1.00 89.94 199 ASP A C 1
ATOM 1514 O O . ASP A 1 199 ? -15.139 1.834 4.503 1.00 89.94 199 ASP A O 1
ATOM 1518 N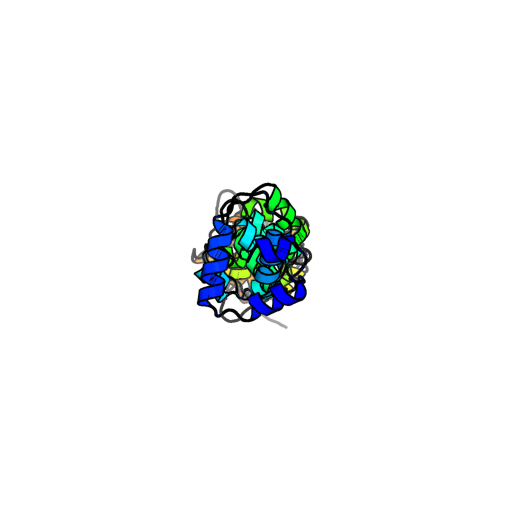 N . GLU A 1 200 ? -15.492 4.051 4.615 1.00 87.75 200 GLU A N 1
ATOM 1519 C CA . GLU A 1 200 ? -16.070 4.185 3.274 1.00 87.75 200 GLU A CA 1
ATOM 1520 C C . GLU A 1 200 ? -15.059 3.848 2.171 1.00 87.75 200 GLU A C 1
ATOM 1522 O O . GLU A 1 200 ? -15.400 3.166 1.205 1.00 87.75 200 GLU A O 1
ATOM 1527 N N . GLY A 1 201 ? -13.816 4.318 2.312 1.00 84.06 201 GLY A N 1
ATOM 1528 C CA . GLY A 1 201 ? -12.776 4.151 1.302 1.00 84.06 201 GLY A CA 1
ATOM 1529 C C . GLY A 1 201 ? -12.196 2.739 1.218 1.00 84.06 201 GLY A C 1
ATOM 1530 O O . GLY A 1 201 ? -11.902 2.270 0.122 1.00 84.06 201 GLY A O 1
ATOM 1531 N N . LEU A 1 202 ? -12.032 2.046 2.347 1.00 85.00 202 LEU A N 1
ATOM 1532 C CA . LEU A 1 202 ? -11.465 0.692 2.371 1.00 85.00 202 LEU A CA 1
ATOM 1533 C C . LEU A 1 202 ? -12.502 -0.369 1.979 1.00 85.00 202 LEU A C 1
ATOM 1535 O O . LEU A 1 202 ? -12.167 -1.323 1.270 1.00 85.00 202 LEU A O 1
ATOM 1539 N N . GLY A 1 203 ? -13.760 -0.165 2.381 1.00 73.12 203 GLY A N 1
ATOM 1540 C CA . GLY A 1 203 ? -14.862 -1.088 2.133 1.00 73.12 203 GLY A CA 1
ATOM 1541 C C . GLY A 1 203 ? -14.774 -2.402 2.925 1.00 73.12 203 GLY A C 1
ATOM 1542 O O . GLY A 1 203 ? -13.775 -2.732 3.569 1.00 73.12 203 GLY A O 1
ATOM 1543 N N . ASP A 1 204 ? -15.854 -3.184 2.860 1.00 69.88 204 ASP A N 1
ATOM 1544 C CA . ASP A 1 204 ? -15.926 -4.547 3.395 1.00 69.88 204 ASP A CA 1
ATOM 1545 C C . ASP A 1 204 ? -16.091 -5.533 2.230 1.00 69.88 204 ASP A C 1
ATOM 1547 O O . ASP A 1 204 ? -17.056 -5.451 1.465 1.00 69.88 204 ASP A O 1
ATOM 1551 N N . LYS A 1 205 ? -15.158 -6.480 2.091 1.00 68.19 205 LYS A N 1
ATOM 1552 C CA . LYS A 1 205 ? -15.340 -7.664 1.243 1.00 68.19 205 LYS A CA 1
ATOM 1553 C C . LYS A 1 205 ? -15.887 -8.809 2.091 1.00 68.19 205 LYS A C 1
ATOM 1555 O O . LYS A 1 205 ? -15.410 -9.043 3.193 1.00 68.19 205 LYS A O 1
ATOM 1560 N N . VAL A 1 206 ? -16.859 -9.533 1.537 1.00 56.25 206 VAL A N 1
ATOM 1561 C CA . VAL A 1 206 ? -17.614 -10.593 2.231 1.00 56.25 206 VAL A CA 1
ATOM 1562 C C . VAL A 1 206 ? -16.740 -11.795 2.638 1.00 56.25 206 VAL A C 1
ATOM 1564 O O . VAL A 1 206 ? -17.061 -12.465 3.610 1.00 56.25 206 VAL A O 1
ATOM 1567 N N . ASP A 1 207 ? -15.621 -12.045 1.949 1.00 57.44 207 ASP A N 1
ATOM 1568 C CA . ASP A 1 207 ? -14.792 -13.251 2.145 1.00 57.44 207 ASP A CA 1
ATOM 1569 C C . ASP A 1 207 ? -13.554 -13.056 3.052 1.00 57.44 207 ASP A C 1
ATOM 1571 O O . ASP A 1 207 ? -12.745 -13.971 3.190 1.00 57.44 207 ASP A O 1
ATOM 1575 N N . ASP A 1 208 ? -13.381 -11.890 3.684 1.00 65.31 208 ASP A N 1
ATOM 1576 C CA . ASP A 1 208 ? -12.102 -11.488 4.307 1.00 65.31 208 ASP A CA 1
ATOM 1577 C C . ASP A 1 208 ? -12.142 -11.390 5.848 1.00 65.31 208 ASP A C 1
ATOM 1579 O O . ASP A 1 208 ? -11.215 -10.896 6.487 1.00 65.31 208 ASP A O 1
ATOM 1583 N N . ASP A 1 209 ? -13.226 -11.850 6.474 1.00 69.06 209 ASP A N 1
ATOM 1584 C CA . ASP A 1 209 ? -13.594 -11.485 7.853 1.00 69.06 209 ASP A CA 1
ATOM 1585 C C . ASP A 1 209 ? -12.636 -11.968 8.962 1.00 69.06 209 ASP A C 1
ATOM 1587 O O . ASP A 1 209 ? -12.740 -11.505 10.097 1.00 69.06 209 ASP A O 1
ATOM 1591 N N . LEU A 1 210 ? -11.693 -12.870 8.677 1.00 80.50 210 LEU A N 1
ATOM 1592 C CA . LEU A 1 210 ? -10.740 -13.396 9.671 1.00 80.50 210 LEU A CA 1
ATOM 1593 C C . LEU A 1 210 ? -9.278 -13.389 9.200 1.00 80.50 210 LEU A C 1
ATOM 1595 O O . LEU A 1 210 ? -8.429 -14.037 9.819 1.00 80.50 210 LEU A O 1
ATOM 1599 N N . SER A 1 211 ? -8.954 -12.675 8.119 1.00 87.38 211 SER A N 1
ATOM 1600 C CA . SER A 1 211 ? -7.569 -12.570 7.654 1.00 87.38 211 SER A CA 1
ATOM 1601 C C . SER A 1 211 ? -6.728 -11.676 8.576 1.00 87.38 211 SER A C 1
ATOM 1603 O O . SER A 1 211 ? -7.221 -10.749 9.229 1.00 87.38 211 SER A O 1
ATOM 1605 N N . TRP A 1 212 ? -5.416 -11.932 8.636 1.00 89.94 212 TRP A N 1
ATOM 1606 C CA . TRP A 1 212 ? -4.484 -11.067 9.370 1.00 89.94 212 TRP A CA 1
ATOM 1607 C C . TRP A 1 212 ? -4.538 -9.626 8.870 1.00 89.94 212 TRP A C 1
ATOM 1609 O O . TRP A 1 212 ? -4.545 -8.695 9.677 1.00 89.94 212 TRP A O 1
ATOM 1619 N N . SER A 1 213 ? -4.638 -9.442 7.558 1.00 90.50 213 SER A N 1
ATOM 1620 C CA . SER A 1 213 ? -4.744 -8.129 6.934 1.00 90.50 213 SER A CA 1
ATOM 1621 C C . SER A 1 213 ? -6.027 -7.409 7.333 1.00 90.50 213 SER A C 1
ATOM 1623 O O . SER A 1 213 ? -5.974 -6.236 7.708 1.00 90.50 213 SER A O 1
ATOM 1625 N N . ARG A 1 214 ? -7.163 -8.120 7.387 1.00 91.25 214 ARG A N 1
ATOM 1626 C CA . ARG A 1 214 ? -8.414 -7.557 7.905 1.00 91.25 214 ARG A CA 1
ATOM 1627 C C . ARG A 1 214 ? -8.289 -7.126 9.361 1.00 91.25 214 ARG A C 1
ATOM 1629 O O . ARG A 1 214 ? -8.731 -6.031 9.701 1.00 91.25 214 ARG A O 1
ATOM 1636 N N . SER A 1 215 ? -7.626 -7.921 10.203 1.00 93.31 215 SER A N 1
ATOM 1637 C CA . SER A 1 215 ? -7.394 -7.549 11.607 1.00 93.31 215 SER A CA 1
ATOM 1638 C C . SER A 1 215 ? -6.577 -6.262 11.749 1.00 93.31 215 SER A C 1
ATOM 1640 O O . SER A 1 215 ? -6.883 -5.433 12.604 1.00 93.31 215 SER A O 1
ATOM 1642 N N . THR A 1 216 ? -5.582 -6.050 10.879 1.00 94.56 216 THR A N 1
ATOM 1643 C CA . THR A 1 216 ? -4.780 -4.819 10.842 1.00 94.56 216 THR A CA 1
ATOM 1644 C C . THR A 1 216 ? -5.635 -3.613 10.461 1.00 94.56 216 THR A C 1
ATOM 1646 O O . THR A 1 216 ? -5.564 -2.573 11.119 1.00 94.56 216 THR A O 1
ATOM 1649 N N . VAL A 1 217 ? -6.469 -3.756 9.427 1.00 93.75 217 VAL A N 1
ATOM 1650 C CA . VAL A 1 217 ? -7.385 -2.701 8.971 1.00 93.75 217 VAL A CA 1
ATOM 1651 C C . VAL A 1 217 ? -8.400 -2.351 10.058 1.00 93.75 217 VAL A C 1
ATOM 1653 O O . VAL A 1 217 ? -8.544 -1.180 10.410 1.00 93.75 217 VAL A O 1
ATOM 1656 N N . ASP A 1 218 ? -9.054 -3.354 10.645 1.00 94.19 218 ASP A N 1
ATOM 1657 C CA . ASP A 1 218 ? -10.044 -3.149 11.702 1.00 94.19 218 ASP A CA 1
ATOM 1658 C C . ASP A 1 218 ? -9.404 -2.495 12.943 1.00 94.19 218 ASP A C 1
ATOM 1660 O O . ASP A 1 218 ? -9.994 -1.587 13.535 1.00 94.19 218 ASP A O 1
ATOM 1664 N N . ALA A 1 219 ? -8.185 -2.901 13.326 1.00 95.88 219 ALA A N 1
ATOM 1665 C CA . ALA A 1 219 ? -7.456 -2.314 14.452 1.00 95.88 219 ALA A CA 1
ATOM 1666 C C . ALA A 1 219 ? -7.106 -0.840 14.203 1.00 95.88 219 ALA A C 1
ATOM 1668 O O . ALA A 1 219 ? -7.241 -0.010 15.107 1.00 95.88 219 ALA A O 1
ATOM 1669 N N . TYR A 1 220 ? -6.703 -0.500 12.977 1.00 95.56 220 TYR A N 1
ATOM 1670 C CA . TYR A 1 220 ? -6.453 0.883 12.582 1.00 95.56 220 TYR A CA 1
ATOM 1671 C C . TYR A 1 220 ? -7.742 1.720 12.600 1.00 95.56 220 TYR A C 1
ATOM 1673 O O . TYR A 1 220 ? -7.757 2.803 13.187 1.00 95.56 220 TYR A O 1
ATOM 1681 N N . LEU A 1 221 ? -8.853 1.202 12.063 1.00 94.56 221 LEU A N 1
ATOM 1682 C CA . LEU A 1 221 ? -10.162 1.866 12.128 1.00 94.56 221 LEU A CA 1
ATOM 1683 C C . LEU A 1 221 ? -10.620 2.093 13.574 1.00 94.56 221 LEU A C 1
ATOM 1685 O O . LEU A 1 221 ? -11.109 3.177 13.899 1.00 94.56 221 LEU A O 1
ATOM 1689 N N . LEU A 1 222 ? -10.421 1.117 14.466 1.00 95.19 222 LEU A N 1
ATOM 1690 C CA . LEU A 1 222 ? -10.717 1.277 15.890 1.00 95.19 222 LEU A CA 1
ATOM 1691 C C . LEU A 1 222 ? -9.852 2.377 16.520 1.00 95.19 222 LEU A C 1
ATOM 1693 O O . LEU A 1 222 ? -10.377 3.224 17.243 1.00 95.19 222 LEU A O 1
ATOM 1697 N N . ALA A 1 223 ? -8.553 2.415 16.217 1.00 94.94 223 ALA A N 1
ATOM 1698 C CA . ALA A 1 223 ? -7.668 3.475 16.693 1.00 94.94 223 ALA A CA 1
ATOM 1699 C C . ALA A 1 223 ? -8.135 4.865 16.220 1.00 94.94 223 ALA A C 1
ATOM 1701 O O . ALA A 1 223 ? -8.145 5.812 17.012 1.00 94.94 223 ALA A O 1
ATOM 1702 N N . LEU A 1 224 ? -8.583 4.991 14.966 1.00 93.88 224 LEU A N 1
ATOM 1703 C CA . LEU A 1 224 ? -9.154 6.235 14.442 1.00 93.88 224 LEU A CA 1
ATOM 1704 C C . LEU A 1 224 ? -10.478 6.601 15.127 1.00 93.88 224 LEU A C 1
ATOM 1706 O O . LEU A 1 224 ? -10.684 7.769 15.439 1.00 93.88 224 LEU A O 1
ATOM 1710 N N . CYS A 1 225 ? -11.344 5.631 15.435 1.00 93.88 225 CYS A N 1
ATOM 1711 C CA . CYS A 1 225 ? -12.576 5.883 16.196 1.00 93.88 225 CYS A CA 1
ATOM 1712 C C . CYS A 1 225 ? -12.284 6.429 17.600 1.00 93.88 225 CYS A C 1
ATOM 1714 O O . CYS A 1 225 ? -13.013 7.281 18.100 1.00 93.88 225 CYS A O 1
ATOM 1716 N N . LEU A 1 226 ? -11.213 5.954 18.242 1.00 92.31 226 LEU A N 1
ATOM 1717 C CA . LEU A 1 226 ? -10.776 6.465 19.543 1.00 92.31 226 LEU A CA 1
ATOM 1718 C C . LEU A 1 226 ? -10.197 7.879 19.445 1.00 92.31 226 LEU A C 1
ATOM 1720 O O . LEU A 1 226 ? -10.399 8.678 20.356 1.00 92.31 226 LEU A O 1
ATOM 1724 N N . ARG A 1 227 ? -9.494 8.188 18.348 1.00 92.06 227 ARG A N 1
ATOM 1725 C CA . ARG A 1 227 ? -8.975 9.532 18.054 1.00 92.06 227 ARG A CA 1
ATOM 1726 C C . ARG A 1 227 ? -10.104 10.531 17.775 1.00 92.06 227 ARG A C 1
ATOM 1728 O O . ARG A 1 227 ? -10.031 11.654 18.255 1.00 92.06 227 ARG A O 1
ATOM 1735 N N . ASP A 1 228 ? -11.112 10.116 17.011 1.00 87.94 228 ASP A N 1
ATOM 1736 C CA . ASP A 1 228 ? -12.200 10.968 16.500 1.00 87.94 228 ASP A CA 1
ATOM 1737 C C . ASP A 1 228 ? -13.421 11.058 17.426 1.00 87.94 228 ASP A C 1
ATOM 1739 O O . ASP A 1 228 ? -14.423 11.656 17.045 1.00 87.94 228 ASP A O 1
ATOM 1743 N N . GLU A 1 229 ? -13.338 10.460 18.616 1.00 85.94 229 GLU A N 1
ATOM 1744 C CA . GLU A 1 229 ? -14.445 10.245 19.552 1.00 85.94 229 GLU A CA 1
ATOM 1745 C C . GLU A 1 229 ? -15.495 9.224 19.063 1.00 85.94 229 GLU A C 1
ATOM 1747 O O . GLU A 1 229 ? -15.989 9.227 17.935 1.00 85.94 229 GLU A O 1
ATOM 1752 N N . VAL A 1 230 ? -15.885 8.325 19.970 1.00 83.69 230 VAL A N 1
ATOM 1753 C CA . VAL A 1 230 ? -16.707 7.145 19.651 1.00 83.69 230 VAL A CA 1
ATOM 1754 C C . VAL A 1 230 ? -18.145 7.496 19.239 1.00 83.69 230 VAL A C 1
ATOM 1756 O O . VAL A 1 230 ? -18.754 6.755 18.466 1.00 83.69 230 VAL A O 1
ATOM 1759 N N . ALA A 1 231 ? -18.686 8.628 19.702 1.00 80.50 231 ALA A N 1
ATOM 1760 C CA . ALA A 1 231 ? -20.105 8.974 19.574 1.00 80.50 231 ALA A CA 1
ATOM 1761 C C . ALA A 1 231 ? -20.628 8.917 18.129 1.00 80.50 231 ALA A C 1
ATOM 1763 O O . ALA A 1 231 ? -21.711 8.396 17.876 1.00 80.50 231 ALA A O 1
ATOM 1764 N N . GLN A 1 232 ? -19.843 9.401 17.163 1.00 81.50 232 GLN A N 1
ATOM 1765 C CA . GLN A 1 232 ? -20.242 9.452 15.750 1.00 81.50 232 GLN A CA 1
ATOM 1766 C C . GLN A 1 232 ? -19.749 8.249 14.934 1.00 81.50 232 GLN A C 1
ATOM 1768 O O . GLN A 1 232 ? -19.874 8.237 13.707 1.00 81.50 232 GLN A O 1
ATOM 1773 N N . ARG A 1 233 ? -19.131 7.260 15.588 1.00 91.06 233 ARG A N 1
ATOM 1774 C CA . ARG A 1 233 ? -18.421 6.144 14.943 1.00 91.06 233 ARG A CA 1
ATOM 1775 C C . ARG A 1 233 ? -18.938 4.775 15.381 1.00 91.06 233 ARG A C 1
ATOM 1777 O O . ARG A 1 233 ? -18.358 3.754 15.019 1.00 91.06 233 ARG A O 1
ATOM 1784 N N . VAL A 1 234 ? -20.071 4.739 16.087 1.00 90.12 234 VAL A N 1
ATOM 1785 C CA . VAL A 1 234 ? -20.771 3.504 16.476 1.00 90.12 234 VAL A CA 1
ATOM 1786 C C . VAL A 1 234 ? -20.960 2.536 15.294 1.00 90.12 234 VAL A C 1
ATOM 1788 O O . VAL A 1 234 ? -20.651 1.360 15.478 1.00 90.12 234 VAL A O 1
ATOM 1791 N N . PRO A 1 235 ? -21.351 2.963 14.071 1.00 91.38 235 PRO A N 1
ATOM 1792 C CA . PRO A 1 235 ? -21.474 2.040 12.937 1.00 91.38 235 PRO A CA 1
ATOM 1793 C C . PRO A 1 235 ? -20.176 1.301 12.586 1.00 91.38 235 PRO A C 1
ATOM 1795 O O . PRO A 1 235 ? -20.224 0.125 12.235 1.00 91.38 235 PRO A O 1
ATOM 1798 N N . ILE A 1 236 ? -19.020 1.956 12.731 1.00 92.75 236 ILE A N 1
ATOM 1799 C CA . ILE A 1 236 ? -17.709 1.338 12.492 1.00 92.75 236 ILE A CA 1
ATOM 1800 C C . ILE A 1 236 ? -17.422 0.315 13.595 1.00 92.75 236 ILE A C 1
ATOM 1802 O O . ILE A 1 236 ? -17.032 -0.810 13.302 1.00 92.75 236 ILE A O 1
ATOM 1806 N N . LEU A 1 237 ? -17.695 0.657 14.861 1.00 92.31 237 LEU A N 1
ATOM 1807 C CA . LEU A 1 237 ? -17.527 -0.270 15.989 1.00 92.31 237 LEU A CA 1
ATOM 1808 C C . LEU A 1 237 ? -18.401 -1.523 15.869 1.00 92.31 237 LEU A C 1
ATOM 1810 O O . LEU A 1 237 ? -17.952 -2.607 16.234 1.00 92.31 237 LEU A O 1
ATOM 1814 N N . VAL A 1 238 ? -19.626 -1.396 15.348 1.00 91.94 238 VAL A N 1
ATOM 1815 C CA . VAL A 1 238 ? -20.523 -2.540 15.096 1.00 91.94 238 VAL A CA 1
ATOM 1816 C C . VAL A 1 238 ? -19.880 -3.549 14.138 1.00 91.94 238 VAL A C 1
ATOM 1818 O O . VAL A 1 238 ? -20.090 -4.750 14.304 1.00 91.94 238 VAL A O 1
ATOM 1821 N N . LYS A 1 239 ? -19.096 -3.075 13.162 1.00 89.56 239 LYS A N 1
ATOM 1822 C CA . LYS A 1 239 ? -18.404 -3.915 12.176 1.00 89.56 239 LYS A CA 1
ATOM 1823 C C . LYS A 1 239 ? -17.086 -4.476 12.716 1.00 89.56 239 LYS A C 1
ATOM 1825 O O . LYS A 1 239 ? -16.851 -5.678 12.648 1.00 89.56 239 LYS A O 1
ATOM 1830 N N . THR A 1 240 ? -16.226 -3.611 13.252 1.00 92.19 240 THR A N 1
ATOM 1831 C CA . THR A 1 240 ? -14.824 -3.948 13.551 1.00 92.19 240 THR A CA 1
ATOM 1832 C C . THR A 1 240 ? -14.656 -4.666 14.886 1.00 92.19 240 THR A C 1
ATOM 1834 O O . THR A 1 240 ? -13.882 -5.617 14.993 1.00 92.19 240 THR A O 1
ATOM 1837 N N . LEU A 1 241 ? -15.390 -4.249 15.922 1.00 92.69 241 LEU A N 1
ATOM 1838 C CA . LEU A 1 241 ? -15.153 -4.711 17.288 1.00 92.69 241 LEU A CA 1
ATOM 1839 C C . LEU A 1 241 ? -15.476 -6.202 17.495 1.00 92.69 241 LEU A C 1
ATOM 1841 O O . LEU A 1 241 ? -14.683 -6.867 18.163 1.00 92.69 241 LEU A O 1
ATOM 1845 N N . PRO A 1 242 ? -16.561 -6.776 16.926 1.00 91.56 242 PRO A N 1
ATOM 1846 C CA . PRO A 1 242 ? -16.817 -8.213 17.028 1.00 91.56 242 PRO A CA 1
ATOM 1847 C C . PRO A 1 242 ? -15.699 -9.070 16.435 1.00 91.56 242 PRO A C 1
ATOM 1849 O O . PRO A 1 242 ? -15.258 -10.022 17.085 1.00 91.56 242 PRO A O 1
ATOM 1852 N N . ARG A 1 243 ? -15.192 -8.700 15.250 1.00 91.25 243 ARG A N 1
ATOM 1853 C CA . ARG A 1 243 ? -14.088 -9.410 14.588 1.00 91.25 243 ARG A CA 1
ATOM 1854 C C . ARG A 1 243 ? -12.801 -9.293 15.397 1.00 91.25 243 ARG A C 1
ATOM 1856 O O . ARG A 1 243 ? -12.221 -10.311 15.769 1.00 91.25 243 ARG A O 1
ATOM 1863 N N . LEU A 1 244 ? -12.406 -8.074 15.768 1.00 93.25 244 LEU A N 1
ATOM 1864 C CA . LEU A 1 244 ? -11.204 -7.843 16.577 1.00 93.25 244 LEU A CA 1
ATOM 1865 C C . LEU A 1 244 ? -11.240 -8.576 17.914 1.00 93.25 244 LEU A C 1
ATOM 1867 O O . LEU A 1 244 ? -10.233 -9.156 18.312 1.00 93.25 244 LEU A O 1
ATOM 1871 N N . ARG A 1 245 ? -12.388 -8.580 18.600 1.00 92.31 245 ARG A N 1
ATOM 1872 C CA . ARG A 1 245 ? -12.546 -9.292 19.871 1.00 92.31 245 ARG A CA 1
ATOM 1873 C C . ARG A 1 245 ? -12.392 -10.794 19.680 1.00 92.31 245 ARG A C 1
ATOM 1875 O O . ARG A 1 245 ? -11.625 -11.414 20.412 1.00 92.31 245 ARG A O 1
ATOM 1882 N N . TYR A 1 246 ? -13.087 -11.369 18.697 1.00 91.69 246 TYR A N 1
ATOM 1883 C CA . TYR A 1 246 ? -12.949 -12.787 18.373 1.00 91.69 246 TYR A CA 1
ATOM 1884 C C . TYR A 1 246 ? -11.483 -13.142 18.094 1.00 91.69 246 TYR A C 1
ATOM 1886 O O . TYR A 1 246 ? -10.961 -14.104 18.656 1.00 91.69 246 TYR A O 1
ATOM 1894 N N . MET A 1 247 ? -10.792 -12.327 17.295 1.00 92.19 247 MET A N 1
ATOM 1895 C CA . MET A 1 247 ? -9.393 -12.564 16.951 1.00 92.19 247 MET A CA 1
ATOM 1896 C C . MET A 1 247 ? -8.439 -12.387 18.139 1.00 92.19 247 MET A C 1
ATOM 1898 O O . MET A 1 247 ? -7.483 -13.148 18.271 1.00 92.19 247 MET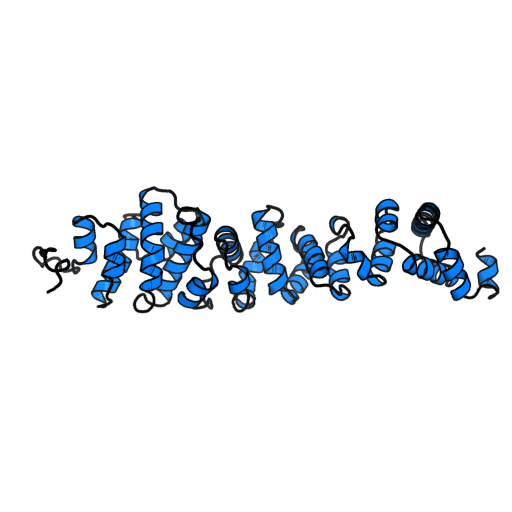 A O 1
ATOM 1902 N N . ALA A 1 248 ? -8.704 -11.426 19.028 1.00 91.38 248 ALA A N 1
ATOM 1903 C CA . ALA A 1 248 ? -7.915 -11.200 20.236 1.00 91.38 248 ALA A CA 1
ATOM 1904 C C . ALA A 1 248 ? -8.039 -12.360 21.232 1.00 91.38 248 ALA A C 1
ATOM 1906 O O . ALA A 1 248 ? -7.030 -12.827 21.751 1.00 91.38 248 ALA A O 1
ATOM 1907 N N . VAL A 1 249 ? -9.262 -12.847 21.471 1.00 89.62 249 VAL A N 1
ATOM 1908 C CA . VAL A 1 249 ? -9.532 -13.956 22.405 1.00 89.62 249 VAL A CA 1
ATOM 1909 C C . VAL A 1 249 ? -8.907 -15.267 21.923 1.00 89.62 249 VAL A C 1
ATOM 1911 O O . VAL A 1 249 ? -8.472 -16.071 22.742 1.00 89.62 249 VAL A O 1
ATOM 1914 N N . ASN A 1 250 ? -8.830 -15.470 20.606 1.00 90.00 250 ASN A N 1
ATOM 1915 C CA . ASN A 1 250 ? -8.243 -16.669 20.005 1.00 90.00 250 ASN A CA 1
ATOM 1916 C C . ASN A 1 250 ? -6.751 -16.522 19.650 1.00 90.00 250 ASN A C 1
ATOM 1918 O O . ASN A 1 250 ? -6.201 -17.421 19.025 1.00 90.00 250 ASN A O 1
ATOM 1922 N N . ASP A 1 251 ? -6.098 -15.416 20.025 1.00 89.38 251 ASP A N 1
ATOM 1923 C CA . ASP A 1 251 ? -4.676 -15.148 19.747 1.00 89.38 251 ASP A CA 1
ATOM 1924 C C . ASP A 1 251 ? -4.292 -15.184 18.246 1.00 89.38 251 ASP A C 1
ATOM 1926 O O . ASP A 1 251 ? -3.173 -15.525 17.875 1.00 89.38 251 ASP A O 1
ATOM 1930 N N . ILE A 1 252 ? -5.219 -14.799 17.361 1.00 92.69 252 ILE A N 1
ATOM 1931 C CA . ILE A 1 252 ? -5.042 -14.818 15.892 1.00 92.69 252 ILE A CA 1
ATOM 1932 C C . ILE A 1 252 ? -4.882 -13.421 15.270 1.00 92.69 252 ILE A C 1
ATOM 1934 O O . ILE A 1 252 ? -4.969 -13.268 14.052 1.00 92.69 252 ILE A O 1
ATOM 1938 N N . LEU A 1 253 ? -4.664 -12.388 16.089 1.00 93.12 253 LEU A N 1
ATOM 1939 C CA . LEU A 1 253 ? -4.363 -11.037 15.607 1.00 93.12 253 LEU A CA 1
ATOM 1940 C C . LEU A 1 253 ? -3.017 -10.996 14.878 1.00 93.12 253 LEU A C 1
ATOM 1942 O O . LEU A 1 253 ? -2.048 -11.620 15.314 1.00 93.12 253 LEU A O 1
ATOM 1946 N N . SER A 1 254 ? -2.929 -10.181 13.826 1.00 94.19 254 SER A N 1
ATOM 1947 C CA . SER A 1 254 ? -1.633 -9.867 13.227 1.00 94.19 254 SER A CA 1
ATOM 1948 C C . SER A 1 254 ? -0.732 -9.112 14.228 1.00 94.19 254 SER A C 1
ATOM 1950 O O . SER A 1 254 ? -1.238 -8.425 15.128 1.00 94.19 254 SER A O 1
ATOM 1952 N N . PRO A 1 255 ? 0.605 -9.184 14.082 1.00 94.50 255 PRO A N 1
ATOM 1953 C CA . PRO A 1 255 ? 1.526 -8.406 14.912 1.00 94.50 255 PRO A CA 1
ATOM 1954 C C . PRO A 1 255 ? 1.258 -6.894 14.858 1.00 94.50 255 PRO A C 1
ATOM 1956 O O . PRO A 1 255 ? 1.275 -6.233 15.896 1.00 94.50 255 PRO A O 1
ATOM 1959 N N . ASP A 1 256 ? 0.939 -6.364 13.673 1.00 94.75 256 ASP A N 1
ATOM 1960 C CA . ASP A 1 256 ? 0.614 -4.947 13.476 1.00 94.75 256 ASP A CA 1
ATOM 1961 C C . ASP A 1 256 ? -0.702 -4.567 14.165 1.00 94.75 256 ASP A C 1
ATOM 1963 O O . ASP A 1 256 ? -0.766 -3.554 14.865 1.00 94.75 256 ASP A O 1
ATOM 1967 N N . ALA A 1 257 ? -1.744 -5.399 14.033 1.00 95.50 257 ALA A N 1
ATOM 1968 C CA . ALA A 1 257 ? -3.014 -5.193 14.723 1.00 95.50 257 ALA A CA 1
ATOM 1969 C C . ALA A 1 257 ? -2.808 -5.164 16.239 1.00 95.50 257 ALA A C 1
ATOM 1971 O O . ALA A 1 257 ? -3.293 -4.258 16.916 1.00 95.50 257 ALA A O 1
ATOM 1972 N N . ARG A 1 258 ? -2.036 -6.115 16.777 1.00 94.56 258 ARG A N 1
ATOM 1973 C CA . ARG A 1 258 ? -1.687 -6.153 18.201 1.00 94.56 258 ARG A CA 1
ATOM 1974 C C . ARG A 1 258 ? -0.957 -4.886 18.635 1.00 94.56 258 ARG A C 1
ATOM 1976 O O . ARG A 1 258 ? -1.384 -4.262 19.600 1.00 94.56 258 ARG A O 1
ATOM 1983 N N . ALA A 1 259 ? 0.071 -4.465 17.899 1.00 93.69 259 ALA A N 1
ATOM 1984 C CA . ALA A 1 259 ? 0.831 -3.256 18.211 1.00 93.69 259 ALA A CA 1
ATOM 1985 C C . ALA A 1 259 ? -0.044 -1.988 18.194 1.00 93.69 259 ALA A C 1
ATOM 1987 O O . ALA A 1 259 ? 0.081 -1.135 19.078 1.00 93.69 259 ALA A O 1
ATOM 1988 N N . LEU A 1 260 ? -0.961 -1.871 17.228 1.00 95.06 260 LEU A N 1
ATOM 1989 C CA . LEU A 1 260 ? -1.919 -0.764 17.151 1.00 95.06 260 LEU A CA 1
ATOM 1990 C C . LEU A 1 260 ? -2.867 -0.751 18.349 1.00 95.06 260 LEU A C 1
ATOM 1992 O O . LEU A 1 260 ? -3.026 0.282 19.005 1.00 95.06 260 LEU A O 1
ATOM 1996 N N . LEU A 1 261 ? -3.476 -1.895 18.656 1.00 94.25 261 LEU A N 1
ATOM 1997 C CA . LEU A 1 261 ? -4.396 -2.028 19.782 1.00 94.25 261 LEU A CA 1
ATOM 1998 C C . LEU A 1 261 ? -3.684 -1.756 21.108 1.00 94.25 261 LEU A C 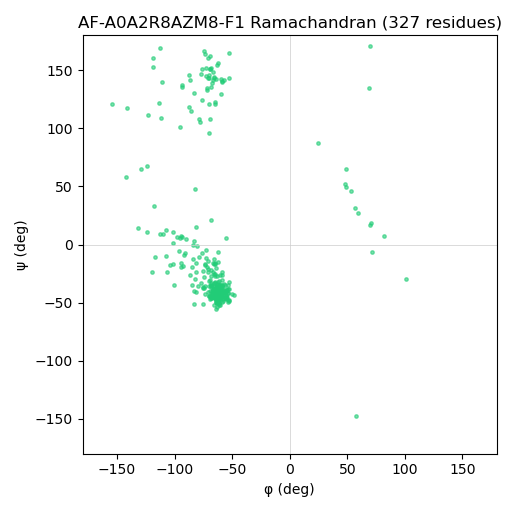1
ATOM 2000 O O . LEU A 1 261 ? -4.201 -1.012 21.943 1.00 94.25 261 LEU A O 1
ATOM 2004 N N . ASP A 1 262 ? -2.471 -2.275 21.278 1.00 91.50 262 ASP A N 1
ATOM 2005 C CA . ASP A 1 262 ? -1.681 -2.070 22.486 1.00 91.50 262 ASP A CA 1
ATOM 2006 C C . ASP A 1 262 ? -1.325 -0.603 22.706 1.00 91.50 262 ASP A C 1
ATOM 2008 O O . ASP A 1 262 ? -1.357 -0.126 23.844 1.00 91.50 262 ASP A O 1
ATOM 2012 N N . LYS A 1 263 ? -1.052 0.130 21.628 1.00 91.69 263 LYS A N 1
ATOM 2013 C CA . LYS A 1 263 ? -0.724 1.554 21.681 1.00 91.69 263 LYS A CA 1
ATOM 2014 C C . LYS A 1 263 ? -1.943 2.445 21.928 1.00 91.69 263 LYS A C 1
ATOM 2016 O O . LYS A 1 263 ? -1.813 3.459 22.612 1.00 91.69 263 LYS A O 1
ATOM 2021 N N . HIS A 1 264 ? -3.100 2.110 21.354 1.00 92.38 264 HIS A N 1
ATOM 2022 C CA . HIS A 1 264 ? -4.239 3.033 21.274 1.00 92.38 264 HIS A CA 1
ATOM 2023 C C . HIS A 1 264 ? -5.403 2.707 22.215 1.00 92.38 264 HIS A C 1
ATOM 2025 O O . HIS A 1 264 ? -6.159 3.614 22.568 1.00 92.38 264 HIS A O 1
ATOM 2031 N N . LEU A 1 265 ? -5.558 1.457 22.660 1.00 91.88 265 LEU A N 1
ATOM 2032 C CA . LEU A 1 265 ? -6.612 1.111 23.611 1.00 91.88 265 LEU A CA 1
ATOM 2033 C C . LEU A 1 265 ? -6.338 1.711 25.002 1.00 91.88 265 LEU A C 1
ATOM 2035 O O . LEU A 1 265 ? -5.180 1.830 25.414 1.00 91.88 265 LEU A O 1
ATOM 2039 N N . PRO A 1 266 ? -7.379 2.020 25.794 1.00 87.31 266 PRO A N 1
ATOM 2040 C CA . PRO A 1 266 ? -7.199 2.484 27.167 1.00 87.31 266 PRO A CA 1
ATOM 2041 C C . PRO A 1 266 ? -6.439 1.450 28.013 1.00 87.31 266 PRO A C 1
ATOM 2043 O O . PRO A 1 266 ? -6.671 0.248 27.896 1.00 87.31 266 PRO A O 1
ATOM 2046 N N . SER A 1 267 ? -5.538 1.914 28.882 1.00 80.31 267 SER A N 1
ATOM 2047 C CA . SER A 1 267 ? -4.810 1.048 29.821 1.00 80.31 267 SER A CA 1
ATOM 2048 C C . SER A 1 267 ? -5.722 0.549 30.955 1.00 80.31 267 SER A C 1
ATOM 2050 O O . SER A 1 267 ? -6.624 1.269 31.406 1.00 80.31 267 SER A O 1
ATOM 2052 N N . ILE A 1 268 ? -5.496 -0.685 31.418 1.00 68.50 268 ILE A N 1
ATOM 2053 C CA . ILE A 1 268 ? -6.170 -1.320 32.566 1.00 68.50 268 ILE A CA 1
ATOM 2054 C C . ILE A 1 268 ? -5.099 -1.880 33.512 1.00 68.50 268 ILE A C 1
ATOM 2056 O O . ILE A 1 268 ? -4.969 -3.089 33.687 1.00 68.50 268 ILE A O 1
ATOM 2060 N N . GLY A 1 269 ? -4.298 -0.989 34.102 1.00 65.69 269 GLY A N 1
ATOM 2061 C CA . GLY A 1 269 ? -3.288 -1.370 35.095 1.00 65.69 269 GLY A CA 1
ATOM 2062 C C . GLY A 1 269 ? -2.275 -2.398 34.573 1.00 65.69 269 GLY A C 1
ATOM 2063 O O . GLY A 1 269 ? -1.939 -2.397 33.392 1.00 65.69 269 GLY A O 1
ATOM 2064 N N . GLU A 1 270 ? -1.785 -3.268 35.460 1.00 55.38 270 GLU A N 1
ATOM 2065 C CA . GLU A 1 270 ? -0.738 -4.263 35.160 1.00 55.38 270 GLU A CA 1
ATOM 2066 C C . GLU A 1 270 ? -1.217 -5.448 34.294 1.00 55.38 270 GLU A C 1
ATOM 2068 O O . GLU A 1 270 ? -0.393 -6.207 33.788 1.00 55.38 270 GLU A O 1
ATOM 2073 N N . SER A 1 271 ? -2.531 -5.626 34.082 1.00 57.06 271 SER A N 1
ATOM 2074 C CA . SER A 1 271 ? -3.054 -6.748 33.290 1.00 57.06 271 SER A CA 1
ATOM 2075 C C . SER A 1 271 ? -3.133 -6.423 31.793 1.00 57.06 271 SER A C 1
ATOM 2077 O O . SER A 1 271 ? -3.892 -5.545 31.377 1.00 57.06 271 SER A O 1
ATOM 2079 N N . TRP A 1 272 ? -2.394 -7.183 30.979 1.00 67.19 272 TRP A N 1
ATOM 2080 C CA . TRP A 1 272 ? -2.298 -7.049 29.516 1.00 67.19 272 TRP A CA 1
ATOM 2081 C C . TRP A 1 272 ? -3.458 -7.729 28.759 1.00 67.19 272 TRP A C 1
ATOM 2083 O O . TRP A 1 272 ? -3.249 -8.508 27.834 1.00 67.19 272 TRP A O 1
ATOM 2093 N N . ASP A 1 273 ? -4.705 -7.492 29.170 1.00 86.88 273 ASP A N 1
ATOM 2094 C CA . ASP A 1 273 ? -5.876 -8.130 28.551 1.00 86.88 273 ASP A CA 1
ATOM 2095 C C . ASP A 1 273 ? -6.503 -7.224 27.475 1.00 86.88 273 ASP A C 1
ATOM 2097 O O . ASP A 1 273 ? -7.239 -6.279 27.780 1.00 86.88 273 ASP A O 1
ATOM 2101 N N . LEU A 1 274 ? -6.218 -7.518 26.200 1.00 89.38 274 LEU A N 1
ATOM 2102 C CA . LEU A 1 274 ? -6.777 -6.798 25.050 1.00 89.38 274 LEU A CA 1
ATOM 2103 C C . LEU A 1 274 ? -8.311 -6.835 25.012 1.00 89.38 274 LEU A C 1
ATOM 2105 O O . LEU A 1 274 ? -8.922 -5.814 24.690 1.00 89.38 274 LEU A O 1
ATOM 2109 N N . ASN A 1 275 ? -8.941 -7.959 25.378 1.00 90.44 275 ASN A N 1
ATOM 2110 C CA . ASN A 1 275 ? -10.401 -8.076 25.400 1.00 90.44 275 ASN A CA 1
ATOM 2111 C C . ASN A 1 275 ? -10.989 -7.092 26.418 1.00 90.44 275 ASN A C 1
ATOM 2113 O O . ASN A 1 275 ? -11.831 -6.267 26.066 1.00 90.44 275 ASN A O 1
ATOM 2117 N N . LYS A 1 276 ? -10.476 -7.072 27.653 1.00 89.31 276 LYS A N 1
ATOM 2118 C CA . LYS A 1 276 ? -10.928 -6.095 28.661 1.00 89.31 276 LYS A CA 1
ATOM 2119 C C . LYS A 1 276 ? -10.692 -4.653 28.223 1.00 89.31 276 LYS A C 1
ATOM 2121 O O . LYS A 1 276 ? -11.552 -3.800 28.444 1.00 89.31 276 LYS A O 1
ATOM 2126 N N . ARG A 1 277 ? -9.556 -4.361 27.580 1.00 91.44 277 ARG A N 1
ATOM 2127 C CA . ARG A 1 277 ? -9.240 -3.016 27.065 1.00 91.44 277 ARG A CA 1
ATOM 2128 C C . ARG A 1 277 ? -10.214 -2.573 25.973 1.00 91.44 277 ARG A C 1
ATOM 2130 O O . ARG A 1 277 ? -10.630 -1.416 25.985 1.00 91.44 277 ARG A O 1
ATOM 2137 N N . MET A 1 278 ? -10.638 -3.484 25.097 1.00 92.88 278 MET A N 1
ATOM 2138 C CA . MET A 1 278 ? -11.717 -3.241 24.133 1.00 92.88 278 MET A CA 1
ATOM 2139 C C . MET A 1 278 ? -13.062 -3.004 24.833 1.00 92.88 278 MET A C 1
ATOM 2141 O O . MET A 1 278 ? -13.746 -2.031 24.525 1.00 92.88 278 MET A O 1
ATOM 2145 N N . LEU A 1 279 ? -13.427 -3.817 25.830 1.00 92.06 279 LEU A N 1
ATOM 2146 C CA . LEU A 1 279 ? -14.662 -3.614 26.602 1.00 92.06 279 LEU A CA 1
ATOM 2147 C C . LEU A 1 279 ? -14.664 -2.279 27.360 1.00 92.06 279 LEU A C 1
ATOM 2149 O O . LEU A 1 279 ? -15.702 -1.631 27.477 1.00 92.06 279 LEU A O 1
ATOM 2153 N N . LYS A 1 280 ? -13.500 -1.801 27.811 1.00 90.75 280 LYS A N 1
ATOM 2154 C CA . LYS A 1 280 ? -13.366 -0.487 28.455 1.00 90.75 280 LYS A CA 1
ATOM 2155 C C . LYS A 1 280 ? -13.673 0.676 27.508 1.00 90.75 280 LYS A C 1
ATOM 2157 O O . LYS A 1 280 ? -14.126 1.721 27.977 1.00 90.75 280 LYS A O 1
ATOM 2162 N N . VAL A 1 281 ? -13.480 0.510 26.195 1.00 91.62 281 VAL A N 1
ATOM 2163 C CA . VAL A 1 281 ? -13.937 1.493 25.193 1.00 91.62 281 VAL A CA 1
ATOM 2164 C C . VAL A 1 281 ? -15.458 1.620 25.237 1.00 91.62 281 VAL A C 1
ATOM 2166 O O . VAL A 1 281 ? -15.972 2.734 25.307 1.00 91.62 281 VAL A O 1
ATOM 2169 N N . LEU A 1 282 ? 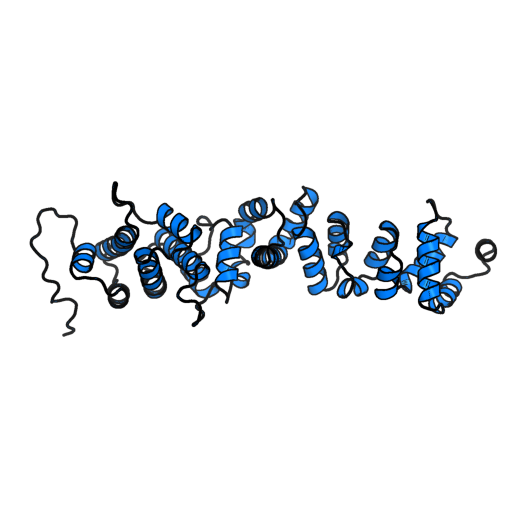-16.170 0.490 25.271 1.00 92.00 282 LEU A N 1
ATOM 2170 C CA . LEU A 1 282 ? -17.631 0.463 25.373 1.00 92.00 282 LEU A CA 1
ATOM 2171 C C . LEU A 1 282 ? -18.113 1.030 26.705 1.00 92.00 282 LEU A C 1
ATOM 2173 O O . LEU A 1 282 ? -19.011 1.862 26.721 1.00 92.00 282 LEU A O 1
ATOM 2177 N N . ARG A 1 283 ? -17.462 0.657 27.811 1.00 90.19 283 ARG A N 1
ATOM 2178 C CA . ARG A 1 283 ? -17.767 1.204 29.140 1.00 90.19 283 ARG A CA 1
ATOM 2179 C C . ARG A 1 283 ? -17.671 2.728 29.160 1.00 90.19 283 ARG A C 1
ATOM 2181 O O . ARG A 1 283 ? -18.562 3.405 29.665 1.00 90.19 283 ARG A O 1
ATOM 2188 N N . ARG A 1 284 ? -16.603 3.281 28.573 1.00 89.56 284 ARG A N 1
ATOM 2189 C CA . ARG A 1 284 ? -16.427 4.733 28.450 1.00 89.56 284 ARG A CA 1
ATOM 2190 C C . ARG A 1 284 ? -17.521 5.359 27.586 1.00 89.56 284 ARG A C 1
ATOM 2192 O O . ARG A 1 284 ? -18.087 6.359 28.000 1.00 89.56 284 ARG A O 1
ATOM 2199 N N . ALA A 1 285 ? -17.844 4.757 26.442 1.00 89.44 285 ALA A N 1
ATOM 2200 C CA . ALA A 1 285 ? -18.903 5.256 25.572 1.00 89.44 285 ALA A CA 1
ATOM 2201 C C . ALA A 1 285 ? -20.275 5.268 26.271 1.00 89.44 285 ALA A C 1
ATOM 2203 O O . ALA A 1 285 ? -20.989 6.264 26.200 1.00 89.44 285 ALA A O 1
ATOM 2204 N N . ASN A 1 286 ? -20.604 4.205 27.011 1.00 89.56 286 ASN A N 1
ATOM 2205 C CA . ASN A 1 286 ? -21.827 4.121 27.808 1.00 89.56 286 ASN A CA 1
ATOM 2206 C C . ASN A 1 286 ? -21.887 5.209 28.892 1.00 89.56 286 ASN A C 1
ATOM 2208 O O . ASN A 1 286 ? -22.905 5.877 29.040 1.00 89.56 286 ASN A O 1
ATOM 2212 N N . ARG A 1 287 ? -20.780 5.430 29.615 1.00 88.31 287 ARG A N 1
ATOM 2213 C CA . ARG A 1 287 ? -20.673 6.504 30.618 1.00 88.31 287 ARG A CA 1
ATOM 2214 C C . ARG A 1 287 ? -20.863 7.891 30.004 1.00 88.31 287 ARG A C 1
ATOM 2216 O O . ARG A 1 287 ? -21.457 8.765 30.625 1.00 88.31 287 ARG A O 1
ATOM 2223 N N . ASP A 1 288 ? -20.392 8.073 28.778 1.00 88.12 288 ASP A N 1
ATOM 2224 C CA . ASP A 1 288 ? -20.558 9.308 28.013 1.00 88.12 288 ASP A CA 1
ATOM 2225 C C . ASP A 1 288 ? -21.960 9.384 27.340 1.00 88.12 288 ASP A C 1
ATOM 2227 O O . ASP A 1 288 ? -22.188 10.214 26.462 1.00 88.12 288 ASP A O 1
ATOM 2231 N N . ALA A 1 289 ? -22.909 8.534 27.766 1.00 88.31 289 ALA A N 1
ATOM 2232 C CA . ALA A 1 289 ? -24.300 8.441 27.307 1.00 88.31 289 ALA A CA 1
ATOM 2233 C C . ALA A 1 289 ? -24.473 8.143 25.804 1.00 88.31 289 ALA A C 1
ATOM 2235 O O . ALA A 1 289 ? -25.489 8.497 25.200 1.00 88.31 289 ALA A O 1
ATOM 2236 N N . ILE A 1 290 ? -23.494 7.474 25.191 1.00 89.62 290 ILE A N 1
ATOM 2237 C CA . ILE A 1 290 ? -23.558 7.028 23.796 1.00 89.62 290 ILE A CA 1
ATOM 2238 C C . ILE A 1 290 ? -24.314 5.696 23.732 1.00 89.62 290 ILE A C 1
ATOM 2240 O O . ILE A 1 290 ? -23.977 4.750 24.445 1.00 89.62 290 ILE A O 1
ATOM 2244 N N . ASP A 1 291 ? -25.299 5.593 22.836 1.00 89.44 291 ASP A N 1
ATOM 2245 C CA . ASP A 1 291 ? -26.007 4.334 22.596 1.00 89.44 291 ASP A CA 1
ATOM 2246 C C . ASP A 1 291 ? -25.089 3.307 21.914 1.00 89.44 291 ASP A C 1
ATOM 2248 O O . ASP A 1 291 ? -24.754 3.406 20.732 1.00 89.44 291 ASP A O 1
ATOM 2252 N N . ILE A 1 292 ? -24.695 2.296 22.686 1.00 90.69 292 ILE A N 1
ATOM 2253 C CA . ILE A 1 292 ? -23.862 1.174 22.242 1.00 90.69 292 ILE A CA 1
ATOM 2254 C C . ILE A 1 292 ? -24.630 -0.152 22.169 1.00 90.69 292 ILE A C 1
ATOM 2256 O O . ILE A 1 292 ? -24.018 -1.202 21.953 1.00 90.69 292 ILE A O 1
ATOM 2260 N N . SER A 1 293 ? -25.957 -0.133 22.328 1.00 89.06 293 SER A N 1
ATOM 2261 C CA . SER A 1 293 ? -26.808 -1.334 22.339 1.00 89.06 293 SER A CA 1
ATOM 2262 C C . SER A 1 293 ? -26.593 -2.210 21.099 1.00 89.06 293 SER A C 1
ATOM 2264 O O . SER A 1 293 ? -26.430 -3.430 21.198 1.00 89.06 293 SER A O 1
ATOM 2266 N N . THR A 1 294 ? -26.477 -1.571 19.932 1.00 90.06 294 THR A N 1
ATOM 2267 C CA . THR A 1 294 ? -26.240 -2.247 18.652 1.00 90.06 294 THR A CA 1
ATOM 2268 C C . THR A 1 294 ? -24.886 -2.962 18.634 1.00 90.06 294 THR A C 1
ATOM 2270 O O . THR A 1 294 ? -24.804 -4.091 18.151 1.00 90.06 294 THR A O 1
ATOM 2273 N N . VAL A 1 295 ? -23.836 -2.366 19.210 1.00 90.19 295 VAL A N 1
ATOM 2274 C CA . VAL A 1 295 ? -22.500 -2.985 19.288 1.00 90.19 295 VAL A CA 1
ATOM 2275 C C . VAL A 1 295 ? -22.522 -4.180 20.240 1.00 90.19 295 VAL A C 1
ATOM 2277 O O . VAL A 1 295 ? -22.065 -5.266 19.886 1.00 90.19 295 VAL A O 1
ATOM 2280 N N . ILE A 1 296 ? -23.119 -4.012 21.423 1.00 91.38 296 ILE A N 1
ATOM 2281 C CA . ILE A 1 296 ? -23.228 -5.067 22.441 1.00 91.38 296 ILE A CA 1
ATOM 2282 C C . ILE A 1 296 ? -23.972 -6.287 21.897 1.00 91.38 296 ILE A C 1
ATOM 2284 O O . ILE A 1 296 ? -23.513 -7.414 22.085 1.00 91.38 296 ILE A O 1
ATOM 2288 N N . SER A 1 297 ? -25.069 -6.071 21.163 1.00 90.44 297 SER A N 1
ATOM 2289 C CA . SER A 1 297 ? -25.872 -7.155 20.581 1.00 90.44 297 SER A CA 1
ATOM 2290 C C . SER A 1 297 ? -25.082 -8.068 19.631 1.00 90.44 297 SER A C 1
ATOM 2292 O O . SER A 1 297 ? -25.443 -9.229 19.450 1.00 90.44 297 SER A O 1
ATOM 2294 N N . ARG A 1 298 ? -23.981 -7.570 19.047 1.00 89.62 298 ARG A N 1
ATOM 2295 C CA . ARG A 1 298 ? -23.115 -8.316 18.120 1.00 89.62 298 ARG A CA 1
ATOM 2296 C C . ARG A 1 298 ? -21.949 -9.022 18.800 1.00 89.62 298 ARG A C 1
ATOM 2298 O O . ARG A 1 298 ? -21.370 -9.928 18.211 1.00 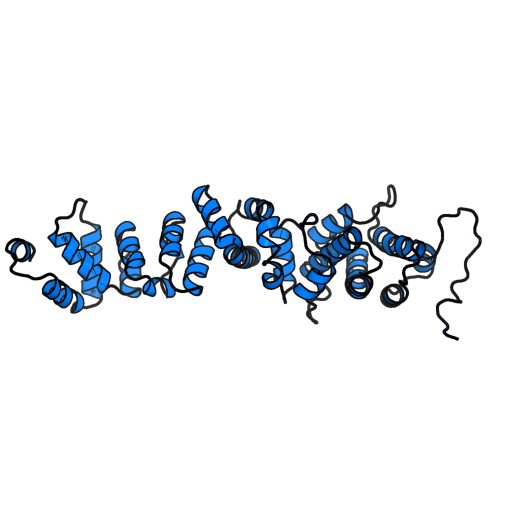89.62 298 ARG A O 1
ATOM 2305 N N . LEU A 1 299 ? -21.591 -8.623 20.017 1.00 86.25 299 LEU A N 1
ATOM 2306 C CA . LEU A 1 299 ? -20.372 -9.089 20.673 1.00 86.25 299 LEU A CA 1
ATOM 2307 C C . LEU A 1 299 ? -20.523 -10.424 21.399 1.00 86.25 299 LEU A C 1
ATOM 2309 O O . LEU A 1 299 ? -19.501 -10.996 21.757 1.00 86.25 299 LEU A O 1
ATOM 2313 N N . SER A 1 300 ? -21.744 -10.933 21.605 1.00 86.31 300 SER A N 1
ATOM 2314 C CA . SER A 1 300 ? -21.994 -12.160 22.386 1.00 86.31 300 SER A CA 1
ATOM 2315 C C . SER A 1 300 ? -21.238 -12.146 23.726 1.00 86.31 300 SER A C 1
ATOM 2317 O O . SER A 1 300 ? -20.438 -13.033 24.025 1.00 86.31 300 SER A O 1
ATOM 2319 N N . LEU A 1 301 ? -21.415 -11.064 24.490 1.00 88.81 301 LEU A N 1
ATOM 2320 C CA . LEU A 1 301 ? -20.759 -10.871 25.783 1.00 88.81 301 LEU A CA 1
ATOM 2321 C C . LEU A 1 301 ? -21.338 -11.820 26.836 1.00 88.81 301 LEU A C 1
ATOM 2323 O O . LEU A 1 301 ? -22.543 -12.070 26.865 1.00 88.81 301 LEU A O 1
ATOM 2327 N N . THR A 1 302 ? -20.480 -12.318 27.722 1.00 89.94 302 THR A N 1
ATOM 2328 C CA . THR A 1 302 ? -20.919 -13.039 28.926 1.00 89.94 302 THR A CA 1
ATOM 2329 C C . THR A 1 302 ? -21.595 -12.086 29.917 1.00 89.94 302 THR A C 1
ATOM 2331 O O . THR A 1 302 ? -21.394 -10.874 29.852 1.00 89.94 302 THR A O 1
ATOM 2334 N N . GLU A 1 303 ? -22.360 -12.613 30.881 1.00 88.25 303 GLU A N 1
ATOM 2335 C CA . GLU A 1 303 ? -22.984 -11.786 31.930 1.00 88.25 303 GLU A CA 1
ATOM 2336 C C . GLU A 1 303 ? -21.955 -10.934 32.688 1.00 88.25 303 GLU A C 1
ATOM 2338 O O . GLU A 1 303 ? -22.196 -9.759 32.937 1.00 88.25 303 GLU A O 1
ATOM 2343 N N . GLN A 1 304 ? -20.775 -11.492 32.978 1.00 88.06 304 GLN A N 1
ATOM 2344 C CA . GLN A 1 304 ? -19.692 -10.771 33.654 1.00 88.06 304 GLN A CA 1
ATOM 2345 C C . GLN A 1 304 ? -19.142 -9.615 32.808 1.00 88.06 304 GLN A C 1
ATOM 2347 O O . GLN A 1 304 ? -18.840 -8.544 33.330 1.00 88.06 304 GLN A O 1
ATOM 2352 N N . GLU A 1 305 ? -19.013 -9.810 31.496 1.00 90.69 305 GLU A N 1
ATOM 2353 C CA . GLU A 1 305 ? -18.541 -8.767 30.581 1.00 90.69 305 GLU A CA 1
ATOM 2354 C C . GLU A 1 305 ? -19.598 -7.688 30.351 1.00 90.69 305 GLU A C 1
ATOM 2356 O O . GLU A 1 305 ? -19.251 -6.513 30.246 1.00 90.69 305 GLU A O 1
ATOM 2361 N N . LEU A 1 306 ? -20.880 -8.063 30.314 1.00 90.12 306 LEU A N 1
ATOM 2362 C CA . LEU A 1 306 ? -21.987 -7.109 30.296 1.00 90.12 306 LEU A CA 1
ATOM 236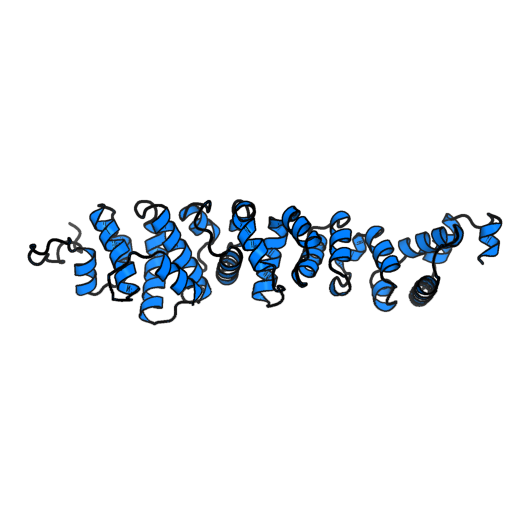3 C C . LEU A 1 306 ? -21.977 -6.255 31.562 1.00 90.12 306 LEU A C 1
ATOM 2365 O O . LEU A 1 306 ? -21.975 -5.030 31.455 1.00 90.12 306 LEU A O 1
ATOM 2369 N N . SER A 1 307 ? -21.893 -6.882 32.738 1.00 88.75 307 SER A N 1
ATOM 2370 C CA . SER A 1 307 ? -21.730 -6.171 34.009 1.00 88.75 307 SER A CA 1
ATOM 2371 C C . SER A 1 307 ? -20.549 -5.205 33.953 1.00 88.75 307 SER A C 1
ATOM 2373 O O . SER A 1 307 ? -20.727 -4.024 34.220 1.00 88.75 307 SER A O 1
ATOM 2375 N N . TYR A 1 308 ? -19.380 -5.646 33.481 1.00 89.06 308 TYR A N 1
ATOM 2376 C CA . TYR A 1 308 ? -18.209 -4.775 33.355 1.00 89.06 308 TYR A CA 1
ATOM 2377 C C . TYR A 1 308 ? -18.444 -3.547 32.458 1.00 89.06 308 TYR A C 1
ATOM 2379 O O . TYR A 1 308 ? -17.971 -2.455 32.770 1.00 89.06 308 TYR A O 1
ATOM 2387 N N . VAL A 1 309 ? -19.153 -3.701 31.335 1.00 88.69 309 VAL A N 1
ATOM 2388 C CA . VAL A 1 309 ? -19.443 -2.590 30.411 1.00 88.69 309 VAL A CA 1
ATOM 2389 C C . VAL A 1 309 ? -20.444 -1.591 31.007 1.00 88.69 309 VAL A C 1
ATOM 2391 O O . VAL A 1 309 ? -20.349 -0.399 30.709 1.00 88.69 309 VAL A O 1
ATOM 2394 N N . PHE A 1 310 ? -21.375 -2.045 31.850 1.00 86.62 310 PHE A N 1
ATOM 2395 C CA . PHE A 1 310 ? -22.458 -1.214 32.391 1.00 86.62 310 PHE A CA 1
ATOM 2396 C C . PHE A 1 310 ? -22.250 -0.722 33.832 1.00 86.62 310 PHE A C 1
ATOM 2398 O O . PHE A 1 310 ? -22.927 0.219 34.237 1.00 86.62 310 PHE A O 1
ATOM 2405 N N . GLU A 1 311 ? -21.342 -1.313 34.608 1.00 81.19 311 GLU A N 1
ATOM 2406 C CA . GLU A 1 311 ? -21.063 -0.885 35.983 1.00 81.19 311 GLU A CA 1
ATOM 2407 C C . GLU A 1 311 ? -20.313 0.460 36.013 1.00 81.19 311 GLU A C 1
ATOM 2409 O O . GLU A 1 311 ? -19.312 0.655 35.316 1.00 81.19 311 GLU A O 1
ATOM 2414 N N . GLU A 1 312 ? -20.767 1.393 36.853 1.00 58.56 312 GLU A N 1
ATOM 2415 C CA . GLU A 1 312 ? -20.043 2.628 37.190 1.00 58.56 312 GLU A CA 1
ATOM 2416 C C . GLU A 1 312 ? -18.894 2.313 38.172 1.00 58.56 312 GLU A C 1
ATOM 2418 O O . GLU A 1 312 ? -18.985 1.360 38.938 1.00 58.56 312 GLU A O 1
ATOM 2423 N N . ASP A 1 313 ? -17.793 3.080 38.160 1.00 51.62 313 ASP A N 1
ATOM 2424 C CA . ASP A 1 313 ? -16.629 2.908 39.069 1.00 51.62 313 ASP A CA 1
ATOM 2425 C C . ASP A 1 313 ? -16.946 3.242 40.550 1.00 51.62 313 ASP A C 1
ATOM 2427 O O . ASP A 1 313 ? -16.047 3.516 41.347 1.00 51.62 313 ASP A O 1
ATOM 2431 N N . ASP A 1 314 ? -18.217 3.217 40.947 1.00 45.28 314 ASP A N 1
ATOM 2432 C CA . ASP A 1 314 ? -18.600 3.355 42.340 1.00 45.28 314 ASP A CA 1
ATOM 2433 C C . ASP A 1 314 ? -18.357 2.021 43.051 1.00 45.28 314 ASP A C 1
ATOM 2435 O O . ASP A 1 314 ? -19.160 1.092 42.976 1.00 45.28 314 ASP A O 1
ATOM 2439 N N . GLU A 1 315 ? -17.301 1.962 43.869 1.00 40.38 315 GLU A N 1
ATOM 2440 C CA . GLU A 1 315 ? -17.069 0.917 44.889 1.00 40.38 315 GLU A CA 1
ATOM 2441 C C . GLU A 1 315 ? -18.245 0.754 45.892 1.00 40.38 315 GLU A C 1
ATOM 2443 O O . GLU A 1 315 ? -18.153 0.016 46.875 1.00 40.38 315 GLU A O 1
ATOM 2448 N N . LYS A 1 316 ? -19.368 1.450 45.682 1.00 36.31 316 LYS A N 1
ATOM 2449 C CA . LYS A 1 316 ? -20.577 1.432 46.502 1.00 36.31 316 LYS A CA 1
ATOM 2450 C C . LYS A 1 316 ? -21.846 1.502 45.652 1.00 36.31 316 LYS A C 1
ATOM 2452 O O . LYS A 1 316 ? -22.678 2.377 45.871 1.00 36.31 316 LYS A O 1
ATOM 2457 N N . SER A 1 317 ? -22.061 0.573 44.729 1.00 35.66 317 SER A N 1
ATOM 2458 C CA . SER A 1 317 ? -23.412 0.387 44.192 1.00 35.66 317 SER A CA 1
ATOM 2459 C C . SER A 1 317 ? -23.729 -1.082 43.967 1.00 35.66 317 SER A C 1
ATOM 2461 O O . SER A 1 317 ? -23.067 -1.794 43.221 1.00 35.66 317 SER A O 1
ATOM 2463 N N . ASN A 1 318 ? -24.738 -1.540 44.702 1.00 37.34 318 ASN A N 1
ATOM 2464 C CA . ASN A 1 318 ? -25.246 -2.899 44.682 1.00 37.34 318 ASN A CA 1
ATOM 2465 C C . ASN A 1 318 ? -25.746 -3.284 43.283 1.00 37.34 318 ASN A C 1
ATOM 2467 O O . ASN A 1 318 ? -26.595 -2.595 42.724 1.00 37.34 318 ASN A O 1
ATOM 2471 N N . SER A 1 319 ? -25.272 -4.434 42.794 1.00 39.56 319 SER A N 1
ATOM 2472 C CA . SER A 1 319 ? -25.939 -5.355 41.861 1.00 39.56 319 SER A CA 1
ATOM 2473 C C . SER A 1 319 ? -27.012 -4.729 40.954 1.00 39.56 319 SER A C 1
ATOM 2475 O O . SER A 1 319 ? -28.210 -4.770 41.261 1.00 39.56 319 SER A O 1
ATOM 2477 N N . PHE A 1 320 ? -26.598 -4.201 39.802 1.00 44.06 320 PHE A N 1
ATOM 2478 C CA . PHE A 1 320 ? -27.525 -3.859 38.727 1.00 44.06 320 PHE A CA 1
ATOM 2479 C C . PHE A 1 320 ? -28.085 -5.145 38.099 1.00 44.06 320 PHE A C 1
ATOM 2481 O O . PHE A 1 320 ? -27.354 -5.999 37.604 1.00 44.06 320 PHE A O 1
ATOM 2488 N N . SER A 1 321 ? -29.409 -5.299 38.126 1.00 40.44 321 SER A N 1
ATOM 2489 C CA . SER A 1 321 ? -30.108 -6.413 37.482 1.00 40.44 321 SER A CA 1
ATOM 2490 C C . SER A 1 321 ? -30.220 -6.156 35.971 1.00 40.44 321 SER A C 1
ATOM 2492 O O . SER A 1 321 ? -30.988 -5.299 35.529 1.00 40.44 321 SER A O 1
ATOM 2494 N N . LEU A 1 322 ? -29.451 -6.915 35.182 1.00 47.72 322 LEU A N 1
ATOM 2495 C CA . LEU A 1 322 ? -29.342 -6.850 33.712 1.00 47.72 322 LEU A CA 1
ATOM 2496 C C . LEU A 1 322 ? -30.651 -7.153 32.946 1.00 47.72 322 LEU A C 1
ATOM 2498 O O . LEU A 1 322 ? -30.716 -6.980 31.730 1.00 47.72 322 LEU A O 1
ATOM 2502 N N . THR A 1 323 ? -31.729 -7.565 33.619 1.00 44.88 323 THR A N 1
ATOM 2503 C CA . THR A 1 323 ? -32.969 -8.029 32.969 1.00 44.88 323 THR A CA 1
ATOM 2504 C C . THR A 1 323 ? -33.820 -6.928 32.325 1.00 44.88 323 THR A C 1
ATOM 2506 O O . THR A 1 323 ? -34.818 -7.246 31.689 1.00 44.88 323 THR A O 1
ATOM 2509 N N . ARG A 1 324 ? -33.470 -5.639 32.457 1.00 44.47 324 ARG A N 1
ATOM 2510 C CA . ARG A 1 324 ? -34.277 -4.533 31.895 1.00 44.47 324 ARG A CA 1
ATOM 2511 C C . ARG A 1 324 ? -33.862 -4.040 30.506 1.00 44.47 324 ARG A C 1
ATOM 2513 O O . ARG A 1 324 ? -34.674 -3.377 29.876 1.00 44.47 324 ARG A O 1
ATOM 2520 N N . PHE A 1 325 ? -32.669 -4.368 30.005 1.00 46.09 325 PHE A N 1
ATOM 2521 C CA . PHE A 1 325 ? -32.216 -3.870 28.693 1.00 46.09 325 PHE A CA 1
ATOM 2522 C C . PHE A 1 325 ? -32.693 -4.708 27.493 1.00 46.09 325 PHE A C 1
ATOM 2524 O O . PHE A 1 325 ? -32.717 -4.200 26.378 1.00 46.09 325 PHE A O 1
ATOM 2531 N N . PHE A 1 326 ? -33.107 -5.964 27.698 1.00 44.50 326 PHE A N 1
ATOM 2532 C CA . PHE A 1 326 ? -33.453 -6.886 26.603 1.00 44.50 326 PHE A CA 1
ATOM 2533 C C . PHE A 1 326 ? -34.957 -7.061 26.339 1.00 44.50 326 PHE A C 1
ATOM 2535 O O . PHE A 1 326 ? -35.335 -7.950 25.581 1.00 44.50 326 PHE A O 1
ATOM 2542 N N . TRP A 1 327 ? -35.825 -6.243 26.939 1.00 31.45 327 TRP A N 1
ATOM 2543 C CA . TRP A 1 327 ? -37.267 -6.294 26.680 1.00 31.45 327 TRP A CA 1
ATOM 2544 C C . TRP A 1 327 ? -37.770 -4.928 26.202 1.00 31.45 327 TRP A C 1
ATOM 2546 O O . TRP A 1 327 ? -37.774 -3.984 26.997 1.00 31.45 327 TRP A O 1
ATOM 2556 N N . PRO A 1 328 ? -38.182 -4.795 24.926 1.00 34.34 328 PRO A N 1
ATOM 2557 C CA . PRO A 1 328 ? -38.887 -3.608 24.480 1.00 34.34 328 PRO A CA 1
ATOM 2558 C C . PRO A 1 328 ? -40.295 -3.648 25.084 1.00 34.34 328 PRO A C 1
ATOM 2560 O O . PRO A 1 328 ? -40.940 -4.699 25.095 1.00 34.34 328 PRO A O 1
ATOM 2563 N N . TRP A 1 329 ? -40.746 -2.519 25.619 1.00 38.69 329 TRP A N 1
ATOM 2564 C CA . TRP A 1 329 ? -42.170 -2.290 25.860 1.00 38.69 329 TRP A CA 1
ATOM 2565 C C . TRP A 1 329 ? -42.824 -1.874 24.547 1.00 38.69 329 TRP A C 1
ATOM 2567 O O . TRP A 1 329 ? -42.173 -1.102 23.804 1.00 38.69 329 TRP A O 1
#

Organism: NCBI:txid1695997